Protein 3N72 (pdb70)

Sequence (295 aa):
SSGRENLYFQGERRNYNKWAESYIKYNLSSNLKIETIYFDNLQVSGNACCVSIRKGKQINSFEYIIKFEWLYSYFGGSVEIPDFSTFSLEENDYAINIEDESENLRFIYDSILKKEGKEKIKECCLKNFQEDLLKKHDKNESNKELKINLYFQGERNYNKWAESYIKYNLSSNLKIEKEDLTIYFDNLQVSGNACCVSIRKGKQINSFEEYIIIKFEWLYSSKKKEGKDYFGGSVEIPDFSTFSLEENDYAINIERRTDESENLRRFIYDSILKKEGKEKIKECCLKKNFQEDLLKHDKNNESNKELKIK

InterPro domains:
  IPR015310 Activator of Hsp90 ATPase AHSA1-like, N-terminal [PF09229] (15-148)
  IPR015310 Activator of Hsp90 ATPase AHSA1-like, N-terminal [PF09229] (211-348)
  IPR015310 Activator of Hsp90 ATPase AHSA1-like, N-terminal [PTHR13009] (5-149)
  IPR015310 Activator of Hsp90 ATPase AHSA1-like, N-terminal [SM01000] (15-153)
  IPR015310 Activator of Hsp90 ATPase AHSA1-like, N-terminal [SM01000] (211-349)
  IPR036338 Activator of Hsp90 ATPase, Aha1 [G3DSA:3.15.10.20] (3-160)
  IPR036338 Activator of Hsp90 ATPase, Aha1 [G3DSA:3.15.10.20] (197-349)
  IPR036338 Activator of Hsp90 ATPase, Aha1 [SSF103111] (6-150)
  IPR036338 Activator of Hsp90 ATPase, Aha1 [SSF103111] (202-348)

Foldseek 3Di:
DDPVCVVDWPDWAWDVVVLQCLLCVLQQPDQDVHKGKADKDKDWTKTWTQDPRDIDIKIWIKIKIFMADVHGQGIKIQGTDIDCCLVPVPGDMDDADPDPVSVVCCVVDCVPPVSVSSSVSCNCSVVVVRVVVVVVVVVPVPD/DVVVQFKDWCPVVLQVLLQVLQQPDWDDDDQKIKGWDDKDKDWTKMWGADPNDIDIWTWIKIKTFMKMDRRVPGDIGGFFMKIFGTDIPVCLVVLNTDIDTDGPDDDPVSVCCCVVDCVPPVSVSSSVSCNCSVVVSVVVSVVVVCVVPPDD

Radius of gyration: 23.64 Å; Cα contacts (8 Å, |Δi|>4): 523; chains: 2; bounding box: 63×66×40 Å

Solvent-accessible surface area: 17215 Å² total; per-residue (Å²): 113,53,57,191,44,35,108,148,33,111,9,49,26,12,21,16,172,54,0,58,58,34,0,86,142,41,0,52,94,28,139,9,128,84,5,39,7,99,48,25,104,17,72,21,44,1,13,1,15,82,85,168,79,113,61,79,24,48,0,96,6,78,0,98,4,88,5,29,74,112,76,101,4,27,53,4,55,0,47,80,0,22,12,156,12,17,114,141,44,107,16,61,7,83,23,67,88,180,59,124,56,25,145,135,32,64,75,56,48,5,67,86,64,0,58,112,78,5,43,102,32,0,83,54,0,23,92,44,0,44,110,46,1,106,79,46,57,60,108,89,139,104,127,88,101,136,176,121,31,47,43,121,12,39,172,56,0,44,63,30,0,80,144,37,0,57,67,27,116,3,106,81,100,93,22,17,0,51,5,46,48,24,111,13,66,38,60,1,26,0,20,86,146,197,68,137,50,70,26,57,4,94,4,86,0,79,2,54,0,4,2,20,51,69,86,81,56,46,56,6,35,0,2,29,0,56,0,52,76,0,3,30,173,11,17,94,65,62,98,9,53,6,66,14,114,84,62,47,130,5,97,52,5,98,130,5,36,47,61,10,0,104,143,44,0,58,82,68,0,43,94,25,0,115,79,0,50,100,36,0,28,142,56,6,117,97,42,43,64,147,78,158,76,136,147

Organism: Plasmodium falciparum (NCBI:txid5833)

B-factor: mean 21.76, std 8.96, range [8.45, 60.12]

Nearest PDB structures (foldseek):
  3n72-assembly2_A  TM=1.007E+00  e=6.918E-28  Plasmodium falciparum
  3n72-assembly3_B  TM=9.362E-01  e=4.981E-20  Plasmodium falciparum
  3n72-assembly3_B  TM=1.007E+00  e=1.605E-30  Plasmodium falciparum
  3n72-assembly2_A  TM=9.362E-01  e=1.825E-20  Plasmodium falciparum
  6xlb-assembly1_D1  TM=7.989E-01  e=3.639E-07  Saccharomyces cerevisiae S288C

Structure (mmCIF, N/CA/C/O backbone):
data_3N72
#
_entry.id   3N72
#
_cell.length_a   63.709
_cell.length_b   63.709
_cell.length_c   61.722
_cell.angle_alpha   90.000
_cell.angle_beta   90.000
_cell.angle_gamma   120.000
#
_symmetry.space_group_name_H-M   'P 31'
#
loop_
_entity.id
_entity.type
_entity.pdbx_description
1 polymer 'putative activator of HSP90'
2 non-polymer 'THIOCYANATE ION'
3 water water
#
loop_
_atom_site.group_PDB
_atom_site.id
_atom_site.type_symbol
_atom_site.label_atom_id
_atom_site.label_alt_id
_atom_site.label_comp_id
_atom_site.label_asym_id
_atom_site.label_entity_id
_atom_site.label_seq_id
_atom_site.pdbx_PDB_ins_code
_atom_site.Cartn_x
_atom_site.Cartn_y
_atom_site.Cartn_z
_atom_site.occupancy
_atom_site.B_iso_or_equiv
_atom_site.auth_seq_id
_atom_site.auth_comp_id
_atom_site.auth_asym_id
_atom_site.auth_atom_id
_atom_site.pdbx_PDB_model_num
ATOM 1 N N . SER A 1 8 ? 47.944 -19.987 6.047 1.00 33.05 8 SER A N 1
ATOM 2 C CA . SER A 1 8 ? 48.238 -20.126 7.504 1.00 31.89 8 SER A CA 1
ATOM 3 C C . SER A 1 8 ? 49.639 -20.729 7.721 1.00 30.01 8 SER A C 1
ATOM 4 O O . SER A 1 8 ? 50.341 -20.329 8.645 1.00 30.58 8 SER A O 1
ATOM 7 N N . SER A 1 9 ? 50.049 -21.668 6.863 1.00 26.97 9 SER A N 1
ATOM 8 C CA . SER A 1 9 ? 51.378 -22.289 6.967 1.00 23.29 9 SER A CA 1
ATOM 9 C C . SER A 1 9 ? 52.485 -21.588 6.164 1.00 20.95 9 SER A C 1
ATOM 10 O O . SER A 1 9 ? 52.217 -20.878 5.204 1.00 19.16 9 SER A O 1
ATOM 13 N N . GLY A 1 10 ? 53.742 -21.826 6.530 1.00 18.71 10 GLY A N 1
ATOM 14 C CA . GLY A 1 10 ? 54.870 -21.293 5.763 1.00 17.20 10 GLY A CA 1
ATOM 15 C C . GLY A 1 10 ? 54.831 -21.722 4.295 1.00 16.35 10 GLY A C 1
ATOM 16 O O . GLY A 1 10 ? 55.202 -20.966 3.396 1.00 16.07 10 GLY A O 1
ATOM 17 N N . ARG A 1 11 ? 54.375 -22.951 4.060 1.00 15.72 11 ARG A N 1
ATOM 18 C CA . ARG A 1 11 ? 54.261 -23.475 2.704 1.00 15.65 11 ARG A CA 1
ATOM 19 C C . ARG A 1 11 ? 53.268 -22.627 1.883 1.00 16.18 11 ARG A C 1
ATOM 20 O O . ARG A 1 11 ? 53.583 -22.186 0.786 1.00 15.73 11 ARG A O 1
ATOM 28 N N . GLU A 1 12 ? 52.082 -22.400 2.447 1.00 16.71 12 GLU A N 1
ATOM 29 C CA . GLU A 1 12 ? 51.073 -21.545 1.812 1.00 17.12 12 GLU A CA 1
ATOM 30 C C . GLU A 1 12 ? 51.593 -20.101 1.652 1.00 16.34 12 GLU A C 1
ATOM 31 O O . GLU A 1 12 ? 51.388 -19.479 0.634 1.00 16.83 12 GLU A O 1
ATOM 37 N N . ASN A 1 13 ? 52.293 -19.561 2.646 1.00 16.05 13 ASN A N 1
ATOM 38 C CA . ASN A 1 13 ? 52.815 -18.196 2.493 1.00 16.32 13 ASN A CA 1
ATOM 39 C C . ASN A 1 13 ? 53.777 -18.056 1.314 1.00 16.40 13 ASN A C 1
ATOM 40 O O . ASN A 1 13 ? 53.797 -17.018 0.649 1.00 17.27 13 ASN A O 1
ATOM 45 N N . LEU A 1 14 ? 54.581 -19.092 1.053 1.00 16.14 14 LEU A N 1
ATOM 46 C CA . LEU A 1 14 ? 55.533 -19.052 -0.054 1.00 15.60 14 LEU A CA 1
ATOM 47 C C . LEU A 1 14 ? 54.855 -19.286 -1.416 1.00 15.70 14 LEU A C 1
ATOM 48 O O . LEU A 1 14 ? 55.119 -18.567 -2.368 1.00 15.91 14 LEU A O 1
ATOM 53 N N . TYR A 1 15 ? 53.964 -20.274 -1.485 1.00 15.95 15 TYR A N 1
ATOM 54 C CA . TYR A 1 15 ? 53.437 -20.763 -2.771 1.00 16.08 15 TYR A CA 1
ATOM 55 C C . TYR A 1 15 ? 51.986 -20.390 -3.141 1.00 16.09 15 TYR A C 1
ATOM 56 O O . TYR A 1 15 ? 51.546 -20.651 -4.280 1.00 15.76 15 TYR A O 1
ATOM 65 N N . PHE A 1 16 ? 51.241 -19.816 -2.201 1.00 15.42 16 PHE A N 1
ATOM 66 C CA . PHE A 1 16 ? 49.855 -19.457 -2.481 1.00 15.91 16 PHE A CA 1
ATOM 67 C C . PHE A 1 16 ? 49.787 -18.463 -3.641 1.00 16.36 16 PHE A C 1
ATOM 68 O O . PHE A 1 16 ? 50.488 -17.450 -3.625 1.00 17.13 16 PHE A O 1
ATOM 76 N N . GLN A 1 17 ? 48.971 -18.781 -4.654 1.00 16.40 17 GLN A N 1
ATOM 77 C CA . GLN A 1 17 ? 48.935 -18.012 -5.916 1.00 17.06 17 GLN A CA 1
ATOM 78 C C . GLN A 1 17 ? 47.931 -16.862 -5.917 1.00 17.35 17 GLN A C 1
ATOM 79 O O . GLN A 1 17 ? 47.803 -16.159 -6.938 1.00 18.86 17 GLN A O 1
ATOM 85 N N . GLY A 1 18 ? 47.205 -16.712 -4.810 1.00 16.02 18 GLY A N 1
ATOM 86 C CA . GLY A 1 18 ? 46.330 -15.544 -4.579 1.00 15.48 18 GLY A CA 1
ATOM 87 C C . GLY A 1 18 ? 44.853 -15.868 -4.680 1.00 14.57 18 GLY A C 1
ATOM 88 O O . GLY A 1 18 ? 44.471 -16.928 -5.166 1.00 14.37 18 GLY A O 1
ATOM 89 N N . GLU A 1 19 ? 44.023 -14.954 -4.196 1.00 14.58 19 GLU A N 1
ATOM 90 C CA . GLU A 1 19 ? 42.585 -15.098 -4.263 1.00 14.68 19 GLU A CA 1
ATOM 91 C C . GLU A 1 19 ? 42.147 -14.379 -5.533 1.00 13.85 19 GLU A C 1
ATOM 92 O O . GLU A 1 19 ? 42.137 -13.153 -5.563 1.00 12.96 19 GLU A O 1
ATOM 98 N N A ARG A 1 20 ? 41.813 -15.135 -6.576 0.50 13.85 20 ARG A N 1
ATOM 99 N N B ARG A 1 20 ? 41.816 -15.121 -6.580 0.50 13.89 20 ARG A N 1
ATOM 100 C CA A ARG A 1 20 ? 41.380 -14.551 -7.854 0.50 13.78 20 ARG A CA 1
ATOM 101 C CA B ARG A 1 20 ? 41.467 -14.478 -7.844 0.50 13.77 20 ARG A CA 1
ATOM 102 C C A ARG A 1 20 ? 39.991 -13.959 -7.698 0.50 13.28 20 ARG A C 1
ATOM 103 C C B ARG A 1 20 ? 40.019 -13.989 -7.804 0.50 13.33 20 ARG A C 1
ATOM 104 O O A ARG A 1 20 ? 39.100 -14.603 -7.161 0.50 12.93 20 ARG A O 1
ATOM 105 O O B ARG A 1 20 ? 39.116 -14.736 -7.460 0.50 12.94 20 ARG A O 1
ATOM 120 N N . ASN A 1 21 ? 39.821 -12.723 -8.151 1.00 13.00 21 ASN A N 1
ATOM 121 C CA . ASN A 1 21 ? 38.526 -12.070 -8.085 1.00 12.29 21 ASN A CA 1
ATOM 122 C C . ASN A 1 21 ? 37.807 -12.102 -9.415 1.00 11.24 21 ASN A C 1
ATOM 123 O O . ASN A 1 21 ? 38.403 -11.799 -10.453 1.00 12.03 21 ASN A O 1
ATOM 128 N N . TYR A 1 22 ? 36.520 -12.416 -9.374 1.00 11.21 22 TYR A N 1
ATOM 129 C CA . TYR A 1 22 ? 35.736 -12.556 -10.605 1.00 11.61 22 TYR A CA 1
ATOM 130 C C . TYR A 1 22 ? 34.489 -11.668 -10.622 1.00 11.93 22 TYR A C 1
ATOM 131 O O . TYR A 1 22 ? 33.430 -12.017 -11.152 1.00 11.72 22 TYR A O 1
ATOM 140 N N . ASN A 1 23 ? 34.657 -10.469 -10.070 1.00 11.81 23 ASN A N 1
ATOM 141 C CA . ASN A 1 23 ? 33.553 -9.565 -9.918 1.00 12.12 23 ASN A CA 1
ATOM 142 C C . ASN A 1 23 ? 32.941 -9.238 -11.261 1.00 12.24 23 ASN A C 1
ATOM 143 O O . ASN A 1 23 ? 31.740 -9.352 -11.403 1.00 12.04 23 ASN A O 1
ATOM 148 N N . LYS A 1 24 ? 33.769 -8.876 -12.242 1.00 12.25 24 LYS A N 1
ATOM 149 C CA . LYS A 1 24 ? 33.246 -8.459 -13.549 1.00 13.01 24 LYS A CA 1
ATOM 150 C C . LYS A 1 24 ? 32.499 -9.617 -14.199 1.00 12.80 24 LYS A C 1
ATOM 151 O O . LYS A 1 24 ? 31.375 -9.454 -14.648 1.00 13.26 24 LYS A O 1
ATOM 157 N N . TRP A 1 25 ? 33.113 -10.796 -14.187 1.00 12.22 25 TRP A N 1
ATOM 158 C CA . TRP A 1 25 ? 32.519 -11.975 -14.821 1.00 13.07 25 TRP A CA 1
ATOM 159 C C . TRP A 1 25 ? 31.178 -12.291 -14.164 1.00 12.91 25 TRP A C 1
ATOM 160 O O . TRP A 1 25 ? 30.192 -12.533 -14.854 1.00 12.47 25 TRP A O 1
ATOM 171 N N . ALA A 1 26 ? 31.133 -12.273 -12.831 1.00 11.81 26 ALA A N 1
ATOM 172 C CA . ALA A 1 26 ? 29.913 -12.679 -12.127 1.00 12.35 26 ALA A CA 1
ATOM 173 C C . ALA A 1 26 ? 28.743 -11.730 -12.352 1.00 13.11 26 ALA A C 1
ATOM 174 O O . ALA A 1 26 ? 27.596 -12.182 -12.579 1.00 13.16 26 ALA A O 1
ATOM 176 N N . GLU A 1 27 ? 29.038 -10.425 -12.275 1.00 12.71 27 GLU A N 1
ATOM 177 C CA . GLU A 1 27 ? 28.030 -9.399 -12.556 1.00 13.86 27 GLU A CA 1
ATOM 178 C C . GLU A 1 27 ? 27.491 -9.529 -13.968 1.00 14.29 27 GLU A C 1
ATOM 179 O O . GLU A 1 27 ? 26.275 -9.521 -14.153 1.00 15.19 27 GLU A O 1
ATOM 185 N N . SER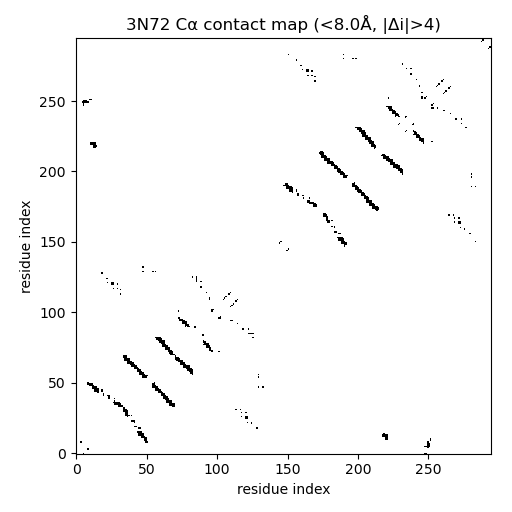 A 1 28 ? 28.388 -9.664 -14.945 1.00 15.38 28 S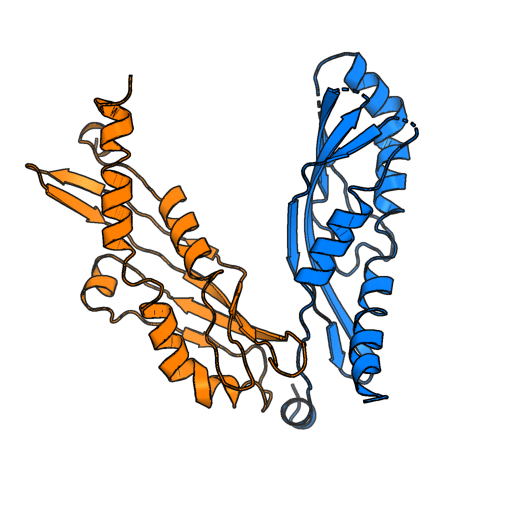ER A N 1
ATOM 186 C CA . SER A 1 28 ? 28.004 -9.838 -16.354 1.00 15.70 28 SER A CA 1
ATOM 187 C C . SER A 1 28 ? 27.156 -11.100 -16.604 1.00 15.78 28 SER A C 1
ATOM 188 O O . SER A 1 28 ? 26.178 -11.024 -17.303 1.00 16.15 28 SER A O 1
ATOM 191 N N . TYR A 1 29 ? 27.543 -12.236 -16.017 1.00 14.86 29 TYR A N 1
ATOM 192 C CA . TYR A 1 29 ? 26.774 -13.510 -16.106 1.00 14.18 29 TYR A CA 1
ATOM 193 C C . TYR A 1 29 ? 25.341 -13.443 -15.581 1.00 14.54 29 TYR A C 1
ATOM 194 O O . TYR A 1 29 ? 24.394 -13.887 -16.254 1.00 14.88 29 TYR A O 1
ATOM 203 N N . ILE A 1 30 ? 25.180 -12.900 -14.373 1.00 13.42 30 ILE A N 1
ATOM 204 C CA . ILE A 1 30 ? 23.869 -12.721 -13.763 1.00 15.18 30 ILE A CA 1
ATOM 205 C C . ILE A 1 30 ? 23.027 -11.780 -14.629 1.00 16.53 30 ILE A C 1
ATOM 206 O O . ILE A 1 30 ? 21.867 -12.091 -14.965 1.00 17.19 30 ILE A O 1
ATOM 211 N N . LYS A 1 31 ? 23.621 -10.652 -15.000 1.00 18.27 31 LYS A N 1
ATOM 212 C CA . LYS A 1 31 ? 22.925 -9.663 -15.834 1.00 20.80 31 LYS A CA 1
ATOM 213 C C . LYS A 1 31 ? 22.523 -10.216 -17.196 1.00 21.45 31 LYS A C 1
ATOM 214 O O . LYS A 1 31 ? 21.377 -10.025 -17.623 1.00 21.90 31 LYS A O 1
ATOM 220 N N . TYR A 1 32 ? 23.442 -10.894 -17.865 1.00 22.64 32 TYR A N 1
ATOM 221 C CA . TYR A 1 32 ? 23.174 -11.379 -19.227 1.00 23.74 32 TYR A CA 1
ATOM 222 C C . TYR A 1 32 ? 22.092 -12.444 -19.194 1.00 23.92 32 TYR A C 1
ATOM 223 O O . TYR A 1 32 ? 21.153 -12.431 -20.015 1.00 24.39 32 TYR A O 1
ATOM 232 N N . ASN A 1 33 ? 22.213 -13.380 -18.258 1.00 23.29 33 ASN A N 1
ATOM 233 C CA . ASN A 1 33 ? 21.270 -14.482 -18.216 1.00 23.39 33 ASN A CA 1
ATOM 234 C C . ASN A 1 33 ? 19.848 -14.051 -17.812 1.00 23.60 33 ASN A C 1
ATOM 235 O O . ASN A 1 33 ? 18.873 -14.418 -18.484 1.00 23.17 33 ASN A O 1
ATOM 240 N N . LEU A 1 34 ? 19.734 -13.207 -16.785 1.00 23.00 34 LEU A N 1
ATOM 241 C CA . LEU A 1 34 ? 18.420 -12.717 -16.359 1.00 23.91 34 LEU A CA 1
ATOM 242 C C . LEU A 1 34 ? 17.780 -11.758 -17.365 1.00 24.81 34 LEU A C 1
ATOM 243 O O . LEU A 1 34 ? 16.562 -11.778 -17.540 1.00 25.03 34 LEU A O 1
ATOM 248 N N A SER A 1 35 ? 18.586 -10.919 -18.001 0.50 25.41 35 SER A N 1
ATOM 249 N N B SER A 1 35 ? 18.605 -10.943 -18.025 0.50 25.51 35 SER A N 1
ATOM 250 C CA A SER A 1 35 ? 18.054 -9.984 -19.000 0.50 26.39 35 SER A CA 1
ATOM 251 C CA B SER A 1 35 ? 18.135 -9.974 -19.046 0.50 26.58 35 SER A CA 1
ATOM 252 C C A SER A 1 35 ? 17.500 -10.701 -20.234 0.50 26.67 35 SER A C 1
ATOM 253 C C B SER A 1 35 ? 17.676 -10.630 -20.346 0.50 26.79 35 SER A C 1
ATOM 254 O O A SER A 1 35 ? 16.632 -10.160 -20.927 0.50 27.25 35 SER A O 1
ATOM 255 O O B SER A 1 35 ? 17.069 -9.975 -21.209 0.50 27.06 35 SER A O 1
ATOM 260 N N . ASN A 1 36 ? 18.003 -11.908 -20.498 1.00 26.97 36 ASN A N 1
ATOM 261 C CA . ASN A 1 36 ? 17.621 -12.683 -21.672 1.00 27.68 36 ASN A CA 1
ATOM 262 C C . ASN A 1 36 ? 16.590 -13.740 -21.333 1.00 27.42 36 ASN A C 1
ATOM 263 O O . ASN A 1 36 ? 16.234 -14.563 -22.179 1.00 27.57 36 ASN A O 1
ATOM 268 N N . LEU A 1 37 ? 16.138 -13.743 -20.083 1.00 27.26 37 LEU A N 1
ATOM 269 C CA . LEU A 1 37 ? 15.096 -14.663 -19.642 1.00 27.06 37 LEU A CA 1
ATOM 270 C C . LEU A 1 37 ? 13.712 -14.064 -19.908 1.00 27.70 37 LEU A C 1
ATOM 271 O O . LEU A 1 37 ? 13.438 -12.940 -19.508 1.00 26.06 37 LEU A O 1
ATOM 276 N N . LYS A 1 38 ? 12.867 -14.839 -20.588 1.00 28.79 38 LYS A N 1
ATOM 277 C CA . LYS A 1 38 ? 11.478 -14.471 -20.867 1.00 30.85 38 LYS A CA 1
ATOM 278 C C . LYS A 1 38 ? 10.595 -15.628 -20.435 1.00 31.75 38 LYS A C 1
ATOM 279 O O . LYS A 1 38 ? 11.019 -16.788 -20.450 1.00 31.48 38 LYS A O 1
ATOM 285 N N . ILE A 1 39 ? 9.363 -15.324 -20.048 1.00 32.89 39 ILE A N 1
ATOM 286 C CA . ILE A 1 39 ? 8.383 -16.365 -19.778 1.00 34.23 39 ILE A CA 1
ATOM 287 C C . ILE A 1 39 ? 7.232 -16.119 -20.748 1.00 35.29 39 ILE A C 1
ATOM 288 O O . ILE A 1 39 ? 6.516 -15.118 -20.614 1.00 34.91 39 ILE A O 1
ATOM 293 N N . GLU A 1 40 ? 7.114 -17.009 -21.742 1.00 36.28 40 GLU A N 1
ATOM 294 C CA . GLU A 1 40 ? 6.175 -16.868 -22.861 1.00 36.93 40 GLU A CA 1
ATOM 295 C C . GLU A 1 40 ? 5.344 -18.133 -23.023 1.00 37.05 40 GLU A C 1
ATOM 296 O O . GLU A 1 40 ? 4.373 -18.336 -22.298 1.00 37.24 40 GLU A O 1
ATOM 298 N N . THR A 1 45 ? 3.820 -12.828 -22.379 1.00 38.19 45 THR A N 1
ATOM 299 C CA . THR A 1 45 ? 5.269 -12.581 -22.300 1.00 38.03 45 THR A CA 1
ATOM 300 C C . THR A 1 45 ? 5.690 -11.762 -21.066 1.00 37.73 45 THR A C 1
ATOM 301 O O . THR A 1 45 ? 5.321 -10.595 -20.926 1.00 37.65 45 THR A O 1
ATOM 303 N N . ILE A 1 46 ? 6.458 -12.385 -20.175 1.00 37.09 46 ILE A N 1
ATOM 304 C CA . ILE A 1 46 ? 7.065 -11.681 -19.035 1.00 36.56 46 ILE A CA 1
ATOM 305 C C . ILE A 1 46 ? 8.572 -11.493 -19.297 1.00 36.20 46 ILE A C 1
ATOM 306 O O . ILE A 1 46 ? 9.266 -12.451 -19.667 1.00 36.06 46 ILE A O 1
ATOM 311 N N . TYR A 1 47 ? 9.059 -10.257 -19.157 1.00 35.35 47 TYR A N 1
ATOM 312 C CA . TYR A 1 47 ? 10.482 -9.953 -19.331 1.00 34.42 47 TYR A CA 1
ATOM 313 C C . TYR A 1 47 ? 11.084 -9.297 -18.094 1.00 34.03 47 TYR A C 1
ATOM 314 O O . TYR A 1 47 ? 10.361 -8.847 -17.192 1.00 33.74 47 TYR A O 1
ATOM 316 N N . PHE A 1 48 ? 12.417 -9.255 -18.068 1.00 33.47 48 PHE A N 1
ATOM 317 C CA . PHE A 1 48 ? 13.156 -8.679 -16.960 1.00 33.01 48 PHE A CA 1
ATOM 318 C C . PHE A 1 48 ? 14.154 -7.663 -17.482 1.00 33.29 48 PHE A C 1
ATOM 319 O O . PHE A 1 48 ? 14.833 -7.880 -18.498 1.00 33.12 48 PHE A O 1
ATOM 327 N N . ASP A 1 49 ? 14.219 -6.548 -16.761 1.00 33.51 49 ASP A N 1
ATOM 328 C CA . ASP A 1 49 ? 14.973 -5.378 -17.150 1.00 33.88 49 ASP A CA 1
ATOM 329 C C . ASP A 1 49 ? 15.445 -4.680 -15.861 1.00 33.15 49 ASP A C 1
ATOM 330 O O . ASP A 1 49 ? 15.038 -5.067 -14.758 1.00 33.09 49 ASP A O 1
ATOM 335 N N . ASN A 1 50 ? 16.293 -3.667 -16.023 1.00 32.76 50 ASN A N 1
ATOM 336 C CA . ASN A 1 50 ? 16.781 -2.793 -14.944 1.00 32.82 50 ASN A CA 1
ATOM 337 C C . ASN A 1 50 ? 17.615 -3.561 -13.916 1.00 32.29 50 ASN A C 1
ATOM 338 O O . ASN A 1 50 ? 17.366 -3.484 -12.714 1.00 33.22 50 ASN A O 1
ATOM 340 N N . LEU A 1 51 ? 18.599 -4.303 -14.406 1.00 32.12 51 LEU A N 1
ATOM 341 C CA . LEU A 1 51 ? 19.383 -5.176 -13.531 1.00 31.34 51 LEU A CA 1
ATOM 342 C C . LEU A 1 51 ? 20.507 -4.470 -12.776 1.00 30.40 51 LEU A C 1
ATOM 343 O O . LEU A 1 51 ? 21.334 -3.745 -13.366 1.00 30.61 51 LEU A O 1
ATOM 348 N N . GLN A 1 52 ? 20.512 -4.701 -11.467 1.00 29.08 52 GLN A N 1
ATOM 349 C CA . GLN A 1 52 ? 21.558 -4.215 -10.565 1.00 27.70 52 GLN A CA 1
ATOM 350 C C . GLN A 1 52 ? 22.094 -5.428 -9.817 1.00 25.28 52 GLN A C 1
ATOM 351 O O . GLN A 1 52 ? 21.324 -6.177 -9.182 1.00 25.46 52 GLN A O 1
ATOM 357 N N . VAL A 1 53 ? 23.406 -5.638 -9.914 1.00 22.39 53 VAL A N 1
ATOM 358 C CA . VAL A 1 53 ? 24.038 -6.816 -9.310 1.00 20.26 53 VAL A CA 1
ATOM 359 C C . VAL A 1 53 ? 25.193 -6.320 -8.455 1.00 19.62 53 VAL A C 1
ATOM 360 O O . VAL A 1 53 ? 26.142 -5.734 -8.988 1.00 20.14 53 VAL A O 1
ATOM 364 N N . SER A 1 54 ? 25.101 -6.576 -7.149 1.00 18.00 54 SER A N 1
ATOM 365 C CA . SER A 1 54 ? 25.965 -5.947 -6.147 1.00 17.00 54 SER A CA 1
ATOM 366 C C . SER A 1 54 ? 26.601 -7.033 -5.304 1.00 15.17 54 SER A C 1
ATOM 367 O O . SER A 1 54 ? 25.896 -7.796 -4.606 1.00 15.05 54 SER A O 1
ATOM 370 N N . GLY A 1 55 ? 27.920 -7.148 -5.382 1.00 13.62 55 GLY A N 1
ATOM 371 C CA . GLY A 1 55 ? 28.590 -8.146 -4.539 1.00 12.22 55 GLY A CA 1
ATOM 372 C C . GLY A 1 55 ? 29.997 -8.481 -4.990 1.00 11.78 55 GLY A C 1
ATOM 373 O O . GLY A 1 55 ? 30.685 -7.668 -5.639 1.00 12.74 55 GLY A O 1
ATOM 374 N N . ASN A 1 56 ? 30.425 -9.692 -4.645 1.00 11.82 56 ASN A N 1
ATOM 375 C CA . ASN A 1 56 ? 31.799 -10.126 -4.868 1.00 10.91 56 ASN A CA 1
ATOM 376 C C . ASN A 1 56 ? 31.842 -11.611 -5.128 1.00 10.73 56 ASN A C 1
ATOM 377 O O . ASN A 1 56 ? 31.007 -12.344 -4.626 1.00 10.12 56 ASN A O 1
ATOM 382 N N . ALA A 1 57 ? 32.818 -12.036 -5.936 1.00 10.56 57 ALA A N 1
ATOM 383 C CA . ALA A 1 57 ? 33.042 -13.449 -6.228 1.00 11.51 57 ALA A CA 1
ATOM 384 C C . ALA A 1 57 ? 34.546 -13.702 -6.322 1.00 12.30 57 ALA A C 1
ATOM 385 O O . ALA A 1 57 ? 35.274 -12.901 -6.898 1.00 12.29 57 ALA A O 1
ATOM 387 N N A CYS A 1 58 ? 35.005 -14.812 -5.736 0.50 12.88 58 CYS A N 1
ATOM 388 N N B CYS A 1 58 ? 35.014 -14.816 -5.775 0.50 13.02 58 CYS A N 1
ATOM 389 C CA A CYS A 1 58 ? 36.430 -15.171 -5.704 0.50 12.95 58 CYS A CA 1
ATOM 390 C CA B CYS A 1 58 ? 36.415 -15.166 -5.936 0.50 13.19 58 CYS A CA 1
ATOM 391 C C A CYS A 1 58 ? 36.656 -16.679 -5.859 0.50 12.61 58 CYS A C 1
ATOM 392 C C B CYS A 1 58 ? 36.608 -16.667 -5.991 0.50 12.76 58 CYS A C 1
ATOM 393 O O A CYS A 1 58 ? 35.815 -17.470 -5.426 0.50 12.08 58 CYS A O 1
ATOM 394 O O B CYS A 1 58 ? 35.711 -17.433 -5.624 0.50 12.30 58 CYS A O 1
ATOM 399 N N . VAL A 1 59 ? 37.786 -17.068 -6.467 1.00 12.53 59 VAL A N 1
ATOM 400 C CA . VAL A 1 59 ? 38.205 -18.485 -6.553 1.00 12.34 59 VAL A CA 1
ATOM 401 C C . VAL A 1 59 ? 39.681 -18.565 -6.162 1.00 12.82 59 VAL A C 1
ATOM 402 O O . VAL A 1 59 ? 40.480 -17.759 -6.613 1.00 12.78 59 VAL A O 1
ATOM 406 N N . SER A 1 60 ? 40.040 -19.537 -5.320 1.00 14.13 60 SER A N 1
ATOM 407 C CA . SER A 1 60 ? 41.458 -19.750 -4.905 1.00 14.72 60 SER A CA 1
ATOM 408 C C . SER A 1 60 ? 41.798 -21.192 -5.149 1.00 14.61 60 SER A C 1
ATOM 409 O O . SER A 1 60 ? 40.905 -22.017 -5.217 1.00 15.56 60 SER A O 1
ATOM 412 N N . ILE A 1 61 ? 43.088 -21.496 -5.261 1.00 15.04 61 ILE A N 1
ATOM 413 C CA . ILE A 1 61 ? 43.530 -22.884 -5.171 1.00 16.02 61 ILE A CA 1
ATOM 414 C C . ILE A 1 61 ? 44.178 -23.095 -3.806 1.00 16.73 61 ILE A C 1
ATOM 415 O O . ILE A 1 61 ? 45.170 -22.437 -3.460 1.00 16.77 61 ILE A O 1
ATOM 420 N N . ARG A 1 62 ? 43.608 -24.009 -3.035 1.00 17.99 62 ARG A N 1
ATOM 421 C CA . ARG A 1 62 ? 44.122 -24.312 -1.698 1.00 19.55 62 ARG A CA 1
ATOM 422 C C . ARG A 1 62 ? 43.852 -25.787 -1.462 1.00 19.75 62 ARG A C 1
ATOM 423 O O . ARG A 1 62 ? 42.850 -26.314 -1.945 1.00 19.16 62 ARG A O 1
ATOM 431 N N . LYS A 1 63 ? 44.776 -26.464 -0.760 1.00 20.01 63 LYS A N 1
ATOM 432 C CA . LYS A 1 63 ? 44.526 -27.836 -0.279 1.00 20.97 63 LYS A CA 1
ATOM 433 C C . LYS A 1 63 ? 44.300 -28.742 -1.480 1.00 20.49 63 LYS A C 1
ATOM 434 O O . LYS A 1 63 ? 43.604 -29.748 -1.387 1.00 20.91 63 LYS A O 1
ATOM 440 N N . GLY A 1 64 ? 44.851 -28.351 -2.619 1.00 19.84 64 GLY A N 1
ATOM 441 C CA . GLY A 1 64 ? 44.720 -29.125 -3.839 1.00 20.01 64 GLY A CA 1
ATOM 442 C C . GLY A 1 64 ? 43.408 -29.047 -4.615 1.00 20.36 64 GLY A C 1
ATOM 443 O O . GLY A 1 64 ? 43.116 -29.937 -5.420 1.00 21.06 64 GLY A O 1
ATOM 444 N N . LYS A 1 65 ? 42.615 -27.999 -4.402 1.00 19.59 65 LYS A N 1
ATOM 445 C CA . LYS A 1 65 ? 41.287 -27.908 -5.037 1.00 19.13 65 LYS A CA 1
ATOM 446 C C . LYS A 1 65 ? 40.910 -26.460 -5.326 1.00 18.15 65 LYS A C 1
ATOM 447 O O . LYS A 1 65 ? 41.499 -25.564 -4.734 1.00 17.50 65 LYS A O 1
ATOM 453 N N . GLN A 1 66 ? 39.948 -26.242 -6.231 1.00 17.02 66 GLN A N 1
ATOM 454 C CA . GLN A 1 66 ? 39.346 -24.912 -6.403 1.00 16.39 66 GLN A CA 1
ATOM 455 C C . GLN A 1 66 ? 38.394 -24.673 -5.252 1.00 16.37 66 GLN A C 1
ATOM 456 O O . GLN A 1 66 ? 37.525 -25.521 -4.977 1.00 18.26 66 GLN A O 1
ATOM 462 N N . ILE A 1 67 ? 38.549 -23.525 -4.597 1.00 16.08 67 ILE A N 1
ATOM 463 C CA . ILE A 1 67 ? 37.679 -23.079 -3.514 1.00 16.11 67 ILE A CA 1
ATOM 464 C C . ILE A 1 67 ? 37.054 -21.781 -3.973 1.00 15.97 67 ILE A C 1
ATOM 465 O O . ILE A 1 67 ? 37.776 -20.893 -4.436 1.00 15.69 67 ILE A O 1
ATOM 470 N N . ASN A 1 68 ? 35.730 -21.662 -3.833 1.00 15.60 68 ASN A N 1
ATOM 471 C CA . ASN A 1 68 ? 35.049 -20.436 -4.264 1.00 14.63 68 ASN A CA 1
ATOM 472 C C . ASN A 1 68 ? 34.198 -19.836 -3.178 1.00 14.40 68 ASN A C 1
ATOM 473 O O . ASN A 1 68 ? 33.782 -20.529 -2.247 1.00 13.82 68 ASN A O 1
ATOM 478 N N . SER A 1 69 ? 33.973 -18.534 -3.301 1.00 13.19 69 SER A N 1
ATOM 479 C CA . SER A 1 69 ? 32.953 -17.875 -2.506 1.00 13.89 69 SER A CA 1
ATOM 480 C C . SER A 1 69 ? 32.356 -16.738 -3.314 1.00 13.17 69 SER A C 1
ATOM 481 O O . SER A 1 69 ? 33.020 -16.152 -4.201 1.00 13.02 69 SER A O 1
ATOM 484 N N . PHE A 1 70 ? 31.092 -16.452 -3.021 1.00 12.33 70 PHE A N 1
ATOM 485 C CA . PHE A 1 70 ? 30.416 -15.299 -3.598 1.00 12.09 70 PHE A CA 1
ATOM 486 C C . PHE A 1 70 ? 29.247 -14.842 -2.742 1.00 11.67 70 PHE A C 1
ATOM 487 O O . PHE A 1 70 ? 28.661 -15.626 -2.004 1.00 10.80 70 PHE A O 1
ATOM 495 N N . GLU A 1 71 ? 28.938 -13.544 -2.835 1.00 11.29 71 GLU A N 1
ATOM 496 C CA . GLU A 1 71 ? 27.864 -12.926 -2.038 1.00 11.94 71 GLU A CA 1
ATOM 497 C C . GLU A 1 71 ? 27.336 -11.746 -2.838 1.00 12.11 71 GLU A C 1
ATOM 498 O O . GLU A 1 71 ? 28.094 -10.827 -3.145 1.00 11.43 71 GLU A O 1
ATOM 504 N N . TYR A 1 72 ? 26.045 -11.831 -3.189 1.00 12.35 72 TYR A N 1
ATOM 505 C CA . TYR A 1 72 ? 25.369 -10.914 -4.107 1.00 12.90 72 TYR A CA 1
ATOM 506 C C . TYR A 1 72 ? 23.984 -10.531 -3.606 1.00 13.83 72 TYR A C 1
ATOM 507 O O . TYR A 1 72 ? 23.271 -11.342 -2.997 1.00 13.31 72 TYR A O 1
ATOM 516 N N . ILE A 1 73 ? 23.657 -9.260 -3.807 1.00 15.15 73 ILE A N 1
ATOM 517 C CA . ILE A 1 73 ? 22.261 -8.830 -3.900 1.00 16.58 73 ILE A CA 1
ATOM 518 C C . ILE A 1 73 ? 21.963 -8.624 -5.387 1.00 15.98 73 ILE A C 1
ATOM 519 O O . ILE A 1 73 ? 22.772 -8.059 -6.134 1.00 15.79 73 ILE A O 1
ATOM 524 N N . ILE A 1 74 ? 20.814 -9.118 -5.840 1.00 16.81 74 ILE A N 1
ATOM 525 C CA . ILE A 1 74 ? 20.417 -8.931 -7.240 1.00 17.82 74 ILE A CA 1
ATOM 526 C C . ILE A 1 74 ? 19.047 -8.241 -7.256 1.00 19.25 74 ILE A C 1
ATOM 527 O O . ILE A 1 74 ? 18.102 -8.723 -6.637 1.00 19.77 74 ILE A O 1
ATOM 532 N N . LYS A 1 75 ? 18.981 -7.100 -7.928 1.00 22.04 75 LYS A N 1
ATOM 533 C CA . LYS A 1 75 ? 17.732 -6.355 -8.086 1.00 24.60 75 LYS A CA 1
ATOM 534 C C . LYS A 1 75 ? 17.419 -6.101 -9.533 1.00 26.08 75 LYS A C 1
ATOM 535 O O . LYS A 1 75 ? 18.294 -5.766 -10.342 1.00 26.90 75 LYS A O 1
ATOM 541 N N . PHE A 1 76 ? 16.145 -6.264 -9.858 1.00 28.01 76 PHE A N 1
ATOM 542 C CA . PHE A 1 76 ? 15.665 -5.987 -11.194 1.00 28.94 76 PHE A CA 1
ATOM 543 C C . PHE A 1 76 ? 14.182 -5.670 -11.199 1.00 30.25 76 PHE A C 1
ATOM 544 O O . PHE A 1 76 ? 13.494 -5.747 -10.172 1.00 29.14 76 PHE A O 1
ATOM 552 N N . GLU A 1 77 ? 13.705 -5.318 -12.384 1.00 31.97 77 GLU A N 1
ATOM 553 C CA . GLU A 1 77 ? 12.284 -5.155 -12.582 1.00 34.01 77 GLU A CA 1
ATOM 554 C C . GLU A 1 77 ? 11.745 -6.174 -13.591 1.00 34.96 77 GLU A C 1
ATOM 555 O O . GLU A 1 77 ? 12.488 -6.697 -14.449 1.00 34.16 77 GLU A O 1
ATOM 561 N N . TRP A 1 78 ? 10.456 -6.477 -13.450 1.00 36.26 78 TRP A N 1
ATOM 562 C CA . TRP A 1 78 ? 9.754 -7.324 -14.405 1.00 37.92 78 TRP A CA 1
ATOM 563 C C . TRP A 1 78 ? 8.741 -6.494 -15.202 1.00 39.19 78 TRP A C 1
ATOM 564 O O . TRP A 1 78 ? 8.125 -5.573 -14.671 1.00 38.96 78 TRP A O 1
ATOM 575 N N . LEU A 1 79 ? 8.609 -6.814 -16.485 1.00 40.98 79 LEU A N 1
ATOM 576 C CA . LEU A 1 79 ? 7.622 -6.174 -17.355 1.00 42.54 79 LEU A CA 1
ATOM 577 C C . LEU A 1 79 ? 6.828 -7.241 -18.113 1.00 44.02 79 LEU A C 1
ATOM 578 O O . LEU A 1 79 ? 7.370 -8.278 -18.494 1.00 43.68 79 LEU A O 1
ATOM 580 N N . TYR A 1 80 ? 5.536 -6.979 -18.311 1.00 45.74 80 TYR A N 1
ATOM 581 C CA . TYR A 1 80 ? 4.684 -7.820 -19.145 1.00 47.25 80 TYR A CA 1
ATOM 582 C C . TYR A 1 80 ? 4.362 -7.017 -20.402 1.00 47.68 80 TYR A C 1
ATOM 583 O O . TYR A 1 80 ? 4.029 -5.834 -20.316 1.00 48.14 80 TYR A O 1
ATOM 592 N N . SER A 1 81 ? 4.485 -7.645 -21.568 1.00 48.03 81 SER A N 1
ATOM 593 C CA . SER A 1 81 ? 4.195 -6.966 -22.834 1.00 48.09 81 SER A CA 1
ATOM 594 C C . SER A 1 81 ? 3.623 -7.926 -23.865 1.00 47.91 81 SER A C 1
ATOM 595 O O . SER A 1 81 ? 4.365 -8.515 -24.647 1.00 47.66 81 SER A O 1
ATOM 597 N N . TYR A 1 89 ? 4.864 -2.696 -20.978 1.00 35.93 89 TYR A N 1
ATOM 598 C CA . TYR A 1 89 ? 4.253 -2.209 -19.738 1.00 35.69 89 TYR A CA 1
ATOM 599 C C . TYR A 1 89 ? 5.098 -2.544 -18.500 1.00 36.32 89 TYR A C 1
ATOM 600 O O . TYR A 1 89 ? 5.538 -3.692 -18.330 1.00 36.73 89 TYR A O 1
ATOM 602 N N . PHE A 1 90 ? 5.327 -1.546 -17.646 1.00 36.54 90 PHE A N 1
ATOM 603 C CA . PHE A 1 90 ? 6.031 -1.763 -16.380 1.00 36.89 90 PHE A CA 1
ATOM 604 C C . PHE A 1 90 ? 5.173 -2.570 -15.390 1.00 37.09 90 PHE A C 1
ATOM 605 O O . PHE A 1 90 ? 4.028 -2.222 -15.117 1.00 37.50 90 PHE A O 1
ATOM 607 N N . GLY A 1 91 ? 5.733 -3.672 -14.884 1.00 37.05 91 GLY A N 1
ATOM 608 C CA . GLY A 1 91 ? 5.026 -4.549 -13.960 1.00 36.73 91 GLY A CA 1
ATOM 609 C C . GLY A 1 91 ? 5.454 -4.402 -12.514 1.00 36.53 91 GLY A C 1
ATOM 610 O O . GLY A 1 91 ? 4.639 -4.551 -11.610 1.00 37.08 91 GLY A O 1
ATOM 611 N N . GLY A 1 92 ? 6.738 -4.136 -12.287 1.00 36.17 92 GLY A N 1
ATOM 612 C CA . GLY A 1 92 ? 7.241 -3.950 -10.925 1.00 35.23 92 GLY A CA 1
ATOM 613 C C . GLY A 1 92 ? 8.670 -4.417 -10.735 1.00 34.67 92 GLY A C 1
ATOM 614 O O . GLY A 1 92 ? 9.441 -4.459 -11.693 1.00 34.64 92 GLY A O 1
ATOM 615 N N . SER A 1 93 ? 9.009 -4.776 -9.498 1.00 34.16 93 SER A N 1
ATOM 616 C CA . SER A 1 93 ? 10.401 -5.047 -9.086 1.00 33.44 93 SER A CA 1
ATOM 617 C C . SER A 1 93 ? 10.599 -6.414 -8.414 1.00 32.59 93 SER A C 1
ATOM 618 O O . SER A 1 93 ? 9.687 -6.967 -7.786 1.00 32.29 93 SER A O 1
ATOM 621 N N . VAL A 1 94 ? 11.831 -6.923 -8.528 1.00 31.45 94 VAL A N 1
ATOM 622 C CA . VAL A 1 94 ? 12.221 -8.224 -7.975 1.00 29.23 94 VAL A CA 1
ATOM 623 C C . VAL A 1 94 ? 13.569 -8.018 -7.257 1.00 27.78 94 VAL A C 1
ATOM 624 O O . VAL A 1 94 ? 14.428 -7.288 -7.760 1.00 27.50 94 VAL A O 1
ATOM 628 N N . GLU A 1 95 ? 13.719 -8.642 -6.091 1.00 26.04 95 GLU A N 1
ATOM 629 C CA . GLU A 1 95 ? 15.022 -8.720 -5.392 1.00 24.87 95 GLU A CA 1
ATOM 630 C C . GLU A 1 95 ? 15.398 -10.152 -4.981 1.00 22.76 95 GLU A C 1
ATOM 631 O O . GLU A 1 95 ? 14.584 -10.905 -4.429 1.00 22.71 95 GLU A O 1
ATOM 637 N N . ILE A 1 96 ? 16.657 -10.516 -5.222 1.00 20.20 96 ILE A N 1
ATOM 638 C CA . ILE A 1 96 ? 17.219 -11.719 -4.650 1.00 18.59 96 ILE A CA 1
ATOM 639 C C . ILE A 1 96 ? 18.236 -11.231 -3.608 1.00 18.63 96 ILE A C 1
ATOM 640 O O . ILE A 1 96 ? 19.314 -10.787 -3.980 1.00 17.96 96 ILE A O 1
ATOM 645 N N . PRO A 1 97 ? 17.856 -11.271 -2.318 1.00 19.39 97 PRO A N 1
ATOM 646 C CA . PRO A 1 97 ? 18.573 -10.569 -1.262 1.00 20.25 97 PRO A CA 1
ATOM 647 C C . PRO A 1 97 ? 19.910 -11.204 -0.895 1.00 20.18 97 PRO A C 1
ATOM 648 O O . PRO A 1 97 ? 20.833 -10.477 -0.481 1.00 20.51 97 PRO A O 1
ATOM 652 N N . ASP A 1 98 ? 20.017 -12.517 -1.084 1.00 19.50 98 ASP A N 1
ATOM 653 C CA . ASP A 1 98 ? 21.208 -13.275 -0.681 1.00 19.21 98 ASP A CA 1
ATOM 654 C C . ASP A 1 98 ? 21.520 -14.433 -1.632 1.00 18.04 98 ASP A C 1
ATOM 655 O O . ASP A 1 98 ? 21.261 -15.610 -1.341 1.00 19.33 98 ASP A O 1
ATOM 660 N N . PHE A 1 99 ? 22.137 -14.097 -2.748 1.00 16.09 99 PHE A N 1
ATOM 661 C CA . PHE A 1 99 ? 22.620 -15.107 -3.686 1.00 15.26 99 PHE A CA 1
ATOM 662 C C . PHE A 1 99 ? 24.075 -15.373 -3.296 1.00 14.70 99 PHE A C 1
ATOM 663 O O . PHE A 1 99 ? 24.951 -14.580 -3.608 1.00 13.86 99 PHE A O 1
ATOM 671 N N . SER A 1 100 ? 24.323 -16.458 -2.565 1.00 15.07 100 SER A N 1
ATOM 672 C CA . SER A 1 100 ? 25.668 -16.676 -2.017 1.00 15.87 100 SER A CA 1
ATOM 673 C C . SER A 1 100 ? 26.176 -18.088 -2.194 1.00 15.25 100 SER A C 1
ATOM 674 O O . SER A 1 100 ? 25.462 -18.962 -2.691 1.00 15.61 100 SER A O 1
ATOM 677 N N . THR A 1 101 ? 27.403 -18.293 -1.739 1.00 14.76 101 THR A N 1
ATOM 678 C CA . THR A 1 101 ? 28.202 -19.493 -2.031 1.00 15.25 101 THR A CA 1
ATOM 679 C C . THR A 1 101 ? 27.421 -20.773 -2.041 1.00 16.05 101 THR A C 1
ATOM 680 O O . THR A 1 101 ? 27.566 -21.543 -2.975 1.00 18.29 101 THR A O 1
ATOM 684 N N . PHE A 1 102 ? 26.646 -21.034 -0.984 1.00 15.93 102 PHE A N 1
ATOM 685 C CA . PHE A 1 102 ? 25.932 -22.305 -0.874 1.00 17.22 102 PHE A CA 1
ATOM 686 C C . PHE A 1 102 ? 24.454 -22.283 -1.289 1.00 18.68 102 PHE A C 1
ATOM 687 O O . PHE A 1 102 ? 23.754 -23.298 -1.124 1.00 20.10 102 PHE A O 1
ATOM 695 N N . SER A 1 103 ? 24.009 -21.166 -1.872 1.00 20.18 103 SER A N 1
ATOM 696 C CA . SER A 1 103 ? 22.606 -20.995 -2.327 1.00 20.71 103 SER A CA 1
ATOM 697 C C . SER A 1 103 ? 22.201 -21.948 -3.437 1.00 21.91 103 SER A C 1
ATOM 698 O O . SER A 1 103 ? 21.028 -22.279 -3.553 1.00 21.87 103 SER A O 1
ATOM 701 N N . LEU A 1 104 ? 23.158 -22.347 -4.270 1.00 22.62 104 LEU A N 1
ATOM 702 C CA . LEU A 1 104 ? 22.855 -23.194 -5.420 1.00 24.16 104 LEU A CA 1
ATOM 703 C C . LEU A 1 104 ? 22.938 -24.705 -5.149 1.00 25.87 104 LEU A C 1
ATOM 704 O O . LEU A 1 104 ? 22.635 -25.510 -6.037 1.00 25.66 104 LEU A O 1
ATOM 709 N N . GLU A 1 105 ? 23.335 -25.091 -3.930 1.00 27.69 105 GLU A N 1
ATOM 710 C CA . GLU A 1 105 ? 23.261 -26.493 -3.510 1.00 29.41 105 GLU A CA 1
ATOM 711 C C . GLU A 1 105 ? 21.813 -26.984 -3.561 1.00 29.91 105 GLU A C 1
ATOM 712 O O . GLU A 1 105 ? 21.529 -28.042 -4.140 1.00 29.79 105 GLU A O 1
ATOM 718 N N . GLU A 1 106 ? 20.896 -26.202 -2.986 1.00 30.45 106 GLU A N 1
ATOM 719 C CA . GLU A 1 106 ? 19.478 -26.584 -2.985 1.00 30.79 106 GLU A CA 1
ATOM 720 C C . GLU A 1 106 ? 18.566 -25.579 -3.712 1.00 30.30 106 GLU A C 1
ATOM 721 O O . GLU A 1 106 ? 17.365 -25.806 -3.842 1.00 30.25 106 GLU A O 1
ATOM 727 N N . ASN A 1 107 ? 19.156 -24.494 -4.219 1.00 29.61 107 ASN A N 1
ATOM 728 C CA . ASN A 1 107 ? 18.407 -23.424 -4.890 1.00 29.16 107 ASN A CA 1
ATOM 729 C C . ASN A 1 107 ? 17.247 -22.958 -4.032 1.00 29.11 107 ASN A C 1
ATOM 730 O O . ASN A 1 107 ? 16.127 -22.790 -4.509 1.00 29.51 107 ASN A O 1
ATOM 735 N N . ASP A 1 108 ? 17.545 -22.765 -2.754 1.00 28.82 108 ASP A N 1
ATOM 736 C CA . ASP A 1 108 ? 16.518 -22.500 -1.754 1.00 28.49 108 ASP A CA 1
ATOM 737 C C . ASP A 1 108 ? 16.755 -21.159 -1.090 1.00 27.53 108 ASP A C 1
ATOM 738 O O . ASP A 1 108 ? 16.498 -20.978 0.113 1.00 28.02 108 ASP A O 1
ATOM 743 N N . TYR A 1 109 ? 17.249 -20.225 -1.896 1.00 25.21 109 TYR A N 1
ATOM 744 C CA . TYR A 1 109 ? 17.380 -18.843 -1.505 1.00 23.47 109 TYR A CA 1
ATOM 745 C C . TYR A 1 109 ? 16.070 -18.150 -1.826 1.00 23.78 109 TYR A C 1
ATOM 746 O O . TYR A 1 109 ? 15.295 -18.624 -2.685 1.00 22.88 109 TYR A O 1
ATOM 755 N N . ALA A 1 110 ? 15.809 -17.035 -1.147 1.00 23.27 110 ALA A N 1
ATOM 756 C CA . ALA A 1 110 ? 14.572 -16.307 -1.354 1.00 23.29 110 ALA A CA 1
ATOM 757 C C . ALA A 1 110 ? 14.626 -15.389 -2.579 1.00 23.19 110 ALA A C 1
ATOM 758 O O . ALA A 1 110 ? 15.694 -14.859 -2.944 1.00 22.14 110 ALA A O 1
ATOM 760 N N . ILE A 1 111 ? 13.477 -15.244 -3.242 1.00 22.70 111 ILE A N 1
ATOM 761 C CA . ILE A 1 111 ? 13.303 -14.243 -4.296 1.00 23.34 111 ILE A CA 1
ATOM 762 C C . ILE A 1 111 ? 12.067 -13.464 -3.895 1.00 24.85 111 ILE A C 1
ATOM 763 O O . ILE A 1 111 ? 11.037 -14.075 -3.653 1.00 24.67 111 ILE A O 1
ATOM 768 N N . ASN A 1 112 ? 12.198 -12.141 -3.799 1.00 26.80 112 ASN A N 1
ATOM 769 C CA . ASN A 1 112 ? 11.073 -11.231 -3.501 1.00 28.71 112 ASN A CA 1
ATOM 770 C C . ASN A 1 112 ? 10.543 -10.539 -4.728 1.00 29.82 112 ASN A C 1
ATOM 771 O O . ASN A 1 112 ? 11.243 -9.725 -5.349 1.00 29.84 112 ASN A O 1
ATOM 776 N N . ILE A 1 113 ? 9.296 -10.851 -5.085 1.00 31.21 113 ILE A N 1
ATOM 777 C CA . ILE A 1 113 ? 8.675 -10.211 -6.236 1.00 32.85 113 ILE A CA 1
ATOM 778 C C . ILE A 1 113 ? 7.577 -9.261 -5.764 1.00 33.86 113 ILE A C 1
ATOM 779 O O . ILE A 1 113 ? 6.755 -9.640 -4.947 1.00 34.55 113 ILE A O 1
ATOM 781 N N . GLU A 1 114 ? 7.624 -8.021 -6.248 1.00 35.18 114 GLU A N 1
ATOM 782 C CA . GLU A 1 114 ? 6.548 -7.042 -6.045 1.00 35.93 114 GLU A CA 1
ATOM 783 C C . GLU A 1 114 ? 5.923 -6.590 -7.367 1.00 36.10 114 GLU A C 1
ATOM 784 O O . GLU A 1 114 ? 6.616 -6.334 -8.364 1.00 36.11 114 GLU A O 1
ATOM 786 N N . ASP A 1 117 ? 1.481 -1.907 -8.424 1.00 49.04 117 ASP A N 1
ATOM 787 C CA . ASP A 1 117 ? 1.184 -3.338 -8.380 1.00 48.87 117 ASP A CA 1
ATOM 788 C C . ASP A 1 117 ? -0.214 -3.642 -7.826 1.00 48.79 117 ASP A C 1
ATOM 789 O O . ASP A 1 117 ? -0.576 -4.807 -7.637 1.00 48.78 117 ASP A O 1
ATOM 791 N N . GLU A 1 118 ? -1.009 -2.599 -7.602 1.00 48.79 118 GLU A N 1
ATOM 792 C CA . GLU A 1 118 ? -2.293 -2.746 -6.897 1.00 48.79 118 GLU A CA 1
ATOM 793 C C . GLU A 1 118 ? -3.504 -3.091 -7.784 1.00 48.33 118 GLU A C 1
ATOM 794 O O . GLU A 1 118 ? -4.598 -3.321 -7.271 1.00 48.19 118 GLU A O 1
ATOM 800 N N . SER A 1 119 ? -3.308 -3.142 -9.102 1.00 47.87 119 SER A N 1
ATOM 801 C CA . SER A 1 119 ? -4.398 -3.494 -10.034 1.00 47.25 119 SER A CA 1
ATOM 802 C C . SER A 1 119 ? -4.636 -5.013 -10.157 1.00 46.92 119 SER A C 1
ATOM 803 O O . SER A 1 119 ? -3.757 -5.820 -9.831 1.00 46.78 119 SER A O 1
ATOM 805 N N . GLU A 1 120 ? -5.826 -5.389 -10.632 1.00 46.28 120 GLU A N 1
ATOM 806 C CA . GLU A 1 120 ? -6.233 -6.797 -10.745 1.00 45.58 120 GLU A CA 1
ATOM 807 C C . GLU A 1 120 ? -5.436 -7.544 -11.810 1.00 44.92 120 GLU A C 1
ATOM 808 O O . GLU A 1 120 ? -5.232 -8.760 -11.695 1.00 45.26 120 GLU A O 1
ATOM 814 N N . ASN A 1 121 ? -5.004 -6.819 -12.844 1.00 43.81 121 ASN A N 1
ATOM 815 C CA . ASN A 1 121 ? -4.131 -7.376 -13.877 1.00 42.48 121 ASN A CA 1
ATOM 816 C C . ASN A 1 121 ? -2.826 -7.917 -13.284 1.00 41.33 121 ASN A C 1
ATOM 817 O O . ASN A 1 121 ? -2.504 -9.092 -13.453 1.00 41.23 121 ASN A O 1
ATOM 819 N N . LEU A 1 122 ? -2.096 -7.054 -12.575 1.00 39.82 122 LEU A N 1
ATOM 820 C CA . LEU A 1 122 ? -0.812 -7.430 -11.987 1.00 38.64 122 LEU A CA 1
ATOM 821 C C . LEU A 1 122 ? -0.978 -8.523 -10.927 1.00 38.22 122 LEU A C 1
ATOM 822 O O . LEU A 1 122 ? -0.113 -9.399 -10.800 1.00 37.84 122 LEU A O 1
ATOM 827 N N . ARG A 1 123 ? -2.107 -8.506 -10.213 1.00 37.32 123 ARG A N 1
ATOM 828 C CA . ARG A 1 123 ? -2.374 -9.524 -9.196 1.00 36.85 123 ARG A CA 1
ATOM 829 C C . ARG A 1 123 ? -2.521 -10.930 -9.765 1.00 36.75 123 ARG A C 1
ATOM 830 O O . ARG A 1 123 ? -1.935 -11.880 -9.232 1.00 36.17 123 ARG A O 1
ATOM 838 N N . PHE A 1 124 ? -3.310 -11.077 -10.828 1.00 36.60 124 PHE A N 1
ATOM 839 C CA . PHE A 1 124 ? -3.577 -12.409 -11.357 1.00 36.69 124 PHE A CA 1
ATOM 840 C C . PHE A 1 124 ? -2.319 -13.063 -11.946 1.00 36.35 124 PHE A C 1
ATOM 841 O O . PHE A 1 124 ? -2.032 -14.236 -11.657 1.00 36.54 124 PHE A O 1
ATOM 849 N N . ILE A 1 125 ? -1.596 -12.299 -12.759 1.00 35.35 125 ILE A N 1
ATOM 850 C CA . ILE A 1 125 ? -0.308 -12.711 -13.324 1.00 35.11 125 ILE A CA 1
ATOM 851 C C . ILE A 1 125 ? 0.711 -13.072 -12.232 1.00 34.67 125 ILE A C 1
ATOM 852 O O . ILE A 1 125 ? 1.416 -14.082 -12.355 1.00 34.24 125 ILE A O 1
ATOM 857 N N . TYR A 1 126 ? 0.791 -12.258 -11.174 1.00 34.21 126 TYR A N 1
ATOM 858 C CA . TYR A 1 126 ? 1.657 -12.587 -10.043 1.00 34.08 126 TYR A CA 1
ATOM 859 C C . TYR A 1 126 ? 1.269 -13.931 -9.429 1.00 34.22 126 TYR A C 1
ATOM 860 O O . TYR A 1 126 ? 2.136 -14.780 -9.176 1.00 33.33 126 TYR A O 1
ATOM 869 N N . ASP A 1 127 ? -0.031 -14.128 -9.204 1.00 34.42 127 ASP A N 1
ATOM 870 C CA . ASP A 1 127 ? -0.519 -15.359 -8.567 1.00 35.58 127 ASP A CA 1
ATOM 871 C C . ASP A 1 127 ? -0.439 -16.571 -9.502 1.00 36.05 127 ASP A C 1
ATOM 872 O O . ASP A 1 127 ? -0.136 -17.673 -9.052 1.00 36.77 127 ASP A O 1
ATOM 877 N N . SER A 1 128 ? -0.703 -16.355 -10.789 1.00 36.36 128 SER A N 1
ATOM 878 C CA . SER A 1 128 ? -0.839 -17.448 -11.771 1.00 37.03 128 SER A CA 1
ATOM 879 C C . SER A 1 128 ? 0.477 -17.814 -12.469 1.00 37.14 128 SER A C 1
ATOM 880 O O . SER A 1 128 ? 0.590 -18.881 -13.094 1.00 37.35 128 SER A O 1
ATOM 883 N N . ILE A 1 129 ? 1.458 -16.923 -12.389 1.00 37.21 129 ILE A N 1
ATOM 884 C CA . ILE A 1 129 ? 2.726 -17.135 -13.083 1.00 36.66 129 ILE A CA 1
ATOM 885 C C . ILE A 1 129 ? 3.945 -16.836 -12.187 1.00 35.98 129 ILE A C 1
ATOM 886 O O . ILE A 1 129 ? 4.700 -17.747 -11.846 1.00 35.72 129 ILE A O 1
ATOM 891 N N . LEU A 1 130 ? 4.114 -15.575 -11.799 1.00 34.97 130 LEU A N 1
ATOM 892 C CA . LEU A 1 130 ? 5.387 -15.129 -11.200 1.00 34.19 130 LEU A CA 1
ATOM 893 C C . LEU A 1 130 ? 5.751 -15.842 -9.906 1.00 33.79 130 LEU A C 1
ATOM 894 O O . LEU A 1 130 ? 6.921 -16.195 -9.688 1.00 33.34 130 LEU A O 1
ATOM 899 N N . LYS A 1 131 ? 4.741 -16.051 -9.070 1.00 32.94 131 LYS A N 1
ATOM 900 C CA . LYS A 1 131 ? 4.873 -16.677 -7.766 1.00 33.05 131 LYS A CA 1
ATOM 901 C C . LYS A 1 131 ? 5.536 -18.068 -7.809 1.00 32.84 131 LYS A C 1
ATOM 902 O O . LYS A 1 131 ? 6.365 -18.379 -6.957 1.00 32.67 131 LYS A O 1
ATOM 906 N N . LYS A 1 132 ? 5.152 -18.906 -8.776 1.00 32.20 132 LYS A N 1
ATOM 907 C CA . LYS A 1 132 ? 5.743 -20.246 -8.893 1.00 31.90 132 LYS A CA 1
ATOM 908 C C . LYS A 1 132 ? 6.637 -20.388 -10.112 1.00 31.21 132 LYS A C 1
ATOM 909 O O . LYS A 1 132 ? 7.848 -20.570 -9.958 1.00 30.44 132 LYS A O 1
ATOM 912 N N . GLU A 1 133 ? 6.052 -20.300 -11.309 1.00 30.45 133 GLU A N 1
ATOM 913 C CA . GLU A 1 133 ? 6.800 -20.477 -12.544 1.00 29.41 133 GLU A CA 1
ATOM 914 C C . GLU A 1 133 ? 7.866 -19.403 -12.738 1.00 28.56 133 GLU A C 1
ATOM 915 O O . GLU A 1 133 ? 8.954 -19.700 -13.217 1.00 27.96 133 GLU A O 1
ATOM 921 N N . GLY A 1 134 ? 7.545 -18.161 -12.366 1.00 26.96 134 GLY A N 1
ATOM 922 C CA . GLY A 1 134 ? 8.484 -17.061 -12.483 1.00 25.84 134 GLY A CA 1
ATOM 923 C C . GLY A 1 134 ? 9.730 -17.359 -11.665 1.00 25.22 134 GLY A C 1
ATOM 924 O O . GLY A 1 134 ? 10.851 -17.328 -12.197 1.00 25.02 134 GLY A O 1
ATOM 925 N N . LYS A 1 135 ? 9.532 -17.695 -10.394 1.00 23.74 135 LYS A N 1
ATOM 926 C CA . LYS A 1 135 ? 10.665 -17.968 -9.495 1.00 23.41 135 LYS A CA 1
ATOM 927 C C . LYS A 1 135 ? 11.433 -19.238 -9.869 1.00 23.03 135 LYS A C 1
ATOM 928 O O . LYS A 1 135 ? 12.657 -19.283 -9.720 1.00 22.85 135 LYS A O 1
ATOM 934 N N . GLU A 1 136 ? 10.723 -20.260 -10.339 1.00 22.78 136 GLU A N 1
ATOM 935 C CA . GLU A 1 136 ? 11.393 -21.467 -10.830 1.00 23.13 136 GLU A CA 1
ATOM 936 C C . GLU A 1 136 ? 12.307 -21.157 -12.003 1.00 22.15 136 GLU A C 1
ATOM 937 O O . GLU A 1 136 ? 13.440 -21.656 -12.055 1.00 21.62 136 GLU A O 1
ATOM 943 N N . LYS A 1 137 ? 11.799 -20.361 -12.947 1.00 21.01 137 LYS A N 1
ATOM 944 C CA . LYS A 1 137 ? 12.549 -20.012 -14.154 1.00 20.86 137 LYS A CA 1
ATOM 945 C C . LYS A 1 137 ? 13.775 -19.166 -13.797 1.00 19.73 137 LYS A C 1
ATOM 946 O O . LYS A 1 137 ? 14.855 -19.389 -14.326 1.00 18.44 137 LYS A O 1
ATOM 952 N N . ILE A 1 138 ? 13.588 -18.192 -12.900 1.00 18.09 138 ILE A N 1
ATOM 953 C CA . ILE A 1 138 ? 14.686 -17.346 -12.445 1.00 17.62 138 ILE A CA 1
ATOM 954 C C . ILE A 1 138 ? 15.780 -18.224 -11.824 1.00 17.17 138 ILE A C 1
ATOM 955 O O . ILE A 1 138 ? 16.948 -18.094 -12.165 1.00 16.65 138 ILE A O 1
ATOM 960 N N . LYS A 1 139 ? 15.385 -19.118 -10.931 1.00 16.36 139 LYS A N 1
ATOM 961 C CA . LYS A 1 139 ? 16.325 -20.052 -10.299 1.00 16.80 139 LYS A CA 1
ATOM 962 C C . LYS A 1 139 ? 16.975 -21.014 -11.302 1.00 16.46 139 LYS A C 1
ATOM 963 O O . LYS A 1 139 ? 18.171 -21.246 -11.235 1.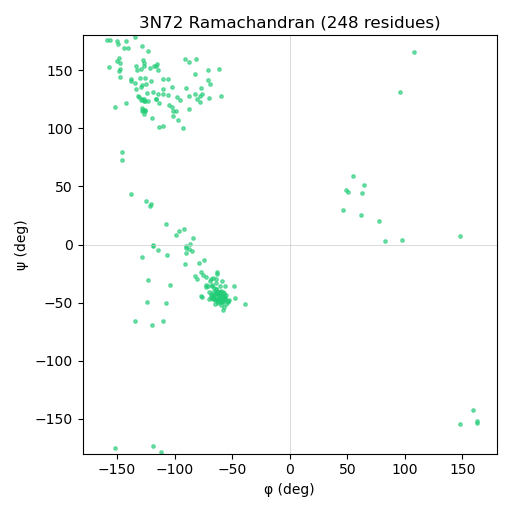00 16.34 139 LYS A O 1
ATOM 969 N N . GLU A 1 140 ? 16.197 -21.543 -12.254 1.00 15.75 140 GLU A N 1
ATOM 970 C CA . GLU A 1 140 ? 16.775 -22.373 -13.312 1.00 15.26 140 GLU A CA 1
ATOM 971 C C . GLU A 1 140 ? 17.839 -21.608 -14.125 1.00 15.14 140 GLU A C 1
ATOM 972 O O . GLU A 1 140 ? 18.907 -22.154 -14.431 1.00 15.35 140 GLU A O 1
ATOM 978 N N A CYS A 1 141 ? 17.532 -20.360 -14.464 0.50 14.30 141 CYS A N 1
ATOM 979 N N B CYS A 1 141 ? 17.578 -20.343 -14.458 0.50 15.20 141 CYS A N 1
ATOM 980 C CA A CYS A 1 141 ? 18.439 -19.522 -15.224 0.50 13.94 141 CYS A CA 1
ATOM 981 C CA B CYS A 1 141 ? 18.522 -19.600 -15.298 0.50 15.56 141 CYS A CA 1
ATOM 982 C C A CYS A 1 141 ? 19.811 -19.425 -14.544 0.50 13.81 141 CYS A C 1
ATOM 983 C C B CYS A 1 141 ? 19.810 -19.181 -14.566 0.50 14.76 141 CYS A C 1
ATOM 984 O O A CYS A 1 141 ? 20.852 -19.585 -15.185 0.50 13.95 141 CYS A O 1
ATOM 985 O O B CYS A 1 141 ? 20.805 -18.849 -15.209 0.50 15.01 141 CYS A O 1
ATOM 990 N N . LEU A 1 142 ? 19.783 -19.202 -13.232 1.00 14.15 142 LEU A N 1
ATOM 991 C CA . LEU A 1 142 ? 20.994 -18.971 -12.422 1.00 13.42 142 LEU A CA 1
ATOM 992 C C . LEU A 1 142 ? 21.605 -20.242 -11.798 1.00 13.37 142 LEU A C 1
ATOM 993 O O . LEU A 1 142 ? 22.655 -20.149 -11.179 1.00 13.44 142 LEU A O 1
ATOM 998 N N . LYS A 1 143 ? 20.977 -21.413 -11.941 1.00 13.36 143 LYS A N 1
ATOM 999 C CA . LYS A 1 143 ? 21.388 -22.591 -11.147 1.00 13.78 143 LYS A CA 1
ATOM 1000 C C . LYS A 1 143 ? 22.808 -23.092 -11.410 1.00 14.05 143 LYS A C 1
ATOM 1001 O O . LYS A 1 143 ? 23.417 -23.742 -10.536 1.00 14.89 143 LYS A O 1
ATOM 1007 N N . ASN A 1 144 ? 23.331 -22.772 -12.587 1.00 13.49 144 ASN A N 1
ATOM 1008 C CA . ASN A 1 144 ? 24.677 -23.215 -12.958 1.00 13.08 144 ASN A CA 1
ATOM 1009 C C . ASN A 1 144 ? 25.774 -22.188 -12.713 1.00 11.73 144 ASN A C 1
ATOM 1010 O O . ASN A 1 144 ? 26.921 -22.378 -13.169 1.00 11.35 144 ASN A O 1
ATOM 1015 N N . PHE A 1 145 ? 25.433 -21.126 -11.973 1.00 10.67 145 PHE A N 1
ATOM 1016 C CA . PHE A 1 145 ? 26.372 -20.016 -11.715 1.00 10.79 145 PHE A CA 1
ATOM 1017 C C . PHE A 1 145 ? 27.679 -20.520 -11.129 1.00 11.70 145 PHE A C 1
ATOM 1018 O O . PHE A 1 145 ? 28.739 -20.158 -11.606 1.00 12.00 145 PHE A O 1
ATOM 1026 N N . GLN A 1 146 ? 27.598 -21.346 -10.087 1.00 12.43 146 GLN A N 1
ATOM 1027 C CA . GLN A 1 146 ? 28.819 -21.790 -9.385 1.00 12.59 146 GLN A CA 1
ATOM 1028 C C . GLN A 1 146 ? 29.647 -22.749 -10.236 1.00 12.43 146 GLN A C 1
ATOM 1029 O O . GLN A 1 146 ? 30.892 -22.682 -10.268 1.00 13.03 146 GLN A O 1
ATOM 1035 N N . GLU A 1 147 ? 28.960 -23.644 -10.920 1.00 12.12 147 GLU A N 1
ATOM 1036 C CA . GLU A 1 147 ? 29.626 -24.541 -11.821 1.00 13.09 147 GLU A CA 1
ATOM 1037 C C . GLU A 1 147 ? 30.306 -23.759 -12.942 1.00 12.45 147 GLU A C 1
ATOM 1038 O O . GLU A 1 147 ? 31.479 -24.033 -13.257 1.00 11.61 147 GLU A O 1
ATOM 1044 N N . ASP A 1 148 ? 29.598 -22.753 -13.471 1.00 11.67 148 ASP A N 1
ATOM 1045 C CA . ASP A 1 148 ? 30.135 -21.926 -14.543 1.00 11.49 148 ASP A CA 1
ATOM 1046 C C . ASP A 1 148 ? 31.272 -21.034 -14.076 1.00 11.36 148 ASP A C 1
ATOM 1047 O O . ASP A 1 148 ? 32.172 -20.767 -14.870 1.00 12.45 148 ASP A O 1
ATOM 1052 N N . LEU A 1 149 ? 31.248 -20.593 -12.807 1.00 10.32 149 LEU A N 1
ATOM 1053 C CA . LEU A 1 149 ? 32.364 -19.835 -12.214 1.00 9.88 149 LEU A CA 1
ATOM 1054 C C . LEU A 1 149 ? 33.629 -20.713 -12.174 1.00 10.22 149 LEU A C 1
ATOM 1055 O O . LEU A 1 149 ? 34.717 -20.303 -12.591 1.00 9.44 149 LEU A O 1
ATOM 1060 N N . LEU A 1 150 ? 33.460 -21.938 -11.685 1.00 10.91 150 LEU A N 1
ATOM 1061 C CA . LEU A 1 150 ? 34.591 -22.856 -11.576 1.00 10.82 150 LEU A CA 1
ATOM 1062 C C . LEU A 1 150 ? 35.155 -23.211 -12.957 1.00 10.54 150 LEU A C 1
ATOM 1063 O O . LEU A 1 150 ? 36.366 -23.310 -13.101 1.00 9.66 150 LEU A O 1
ATOM 1068 N N A LYS A 1 151 ? 34.277 -23.373 -13.950 0.50 10.58 151 LYS A N 1
ATOM 1069 N N B LYS A 1 151 ? 34.271 -23.380 -13.949 0.50 10.52 151 LYS A N 1
ATOM 1070 C CA A LYS A 1 151 ? 34.701 -23.684 -15.311 0.50 10.40 151 LYS A CA 1
ATOM 1071 C CA B LYS A 1 151 ? 34.668 -23.671 -15.329 0.50 10.33 151 LYS A CA 1
ATOM 1072 C C A LYS A 1 151 ? 35.396 -22.488 -15.945 0.50 10.16 151 LYS A C 1
ATOM 1073 C C B LYS A 1 151 ? 35.411 -22.487 -15.917 0.50 10.09 151 LYS A C 1
ATOM 1074 O O A LYS A 1 151 ? 36.385 -22.649 -16.664 0.50 9.96 151 LYS A O 1
ATOM 1075 O O B LYS A 1 151 ? 36.435 -22.656 -16.585 0.50 9.83 151 LYS A O 1
ATOM 1086 N N . HIS A 1 152 ? 34.899 -21.285 -15.649 1.00 10.20 152 HIS A N 1
ATOM 1087 C CA . HIS A 1 152 ? 35.544 -20.052 -16.125 1.00 10.34 152 HIS A CA 1
ATOM 1088 C C . HIS A 1 152 ? 36.949 -19.945 -15.534 1.00 10.20 152 HIS A C 1
ATOM 1089 O O . HIS A 1 152 ? 37.899 -19.673 -16.258 1.00 9.96 152 HIS A O 1
ATOM 1096 N N . ASP A 1 153 ? 37.090 -20.197 -14.229 1.00 9.68 153 ASP A N 1
ATOM 1097 C CA . ASP A 1 153 ? 38.408 -20.082 -13.609 1.00 9.98 153 ASP A CA 1
ATOM 1098 C C . ASP A 1 153 ? 39.387 -21.108 -14.191 1.00 10.77 153 ASP A C 1
ATOM 1099 O O . ASP A 1 153 ? 40.558 -20.766 -14.445 1.00 11.63 153 ASP A O 1
ATOM 1104 N N . LYS A 1 154 ? 38.905 -22.334 -14.416 1.00 11.37 154 LYS A N 1
ATOM 1105 C CA . LYS A 1 154 ? 39.713 -23.414 -14.987 1.00 11.73 154 LYS A CA 1
ATOM 1106 C C . LYS A 1 154 ? 40.178 -23.006 -16.391 1.00 11.32 154 LYS A C 1
ATOM 1107 O O . LYS A 1 154 ? 41.342 -23.169 -16.716 1.00 11.63 154 LYS A O 1
ATOM 1113 N N . ASN A 1 155 ? 39.291 -22.418 -17.185 1.00 10.81 155 ASN A N 1
ATOM 1114 C CA . ASN A 1 155 ? 39.664 -22.018 -18.553 1.00 11.65 155 ASN A CA 1
ATOM 1115 C C . ASN A 1 155 ? 40.533 -20.758 -18.543 1.00 12.68 155 ASN A C 1
ATOM 1116 O O . ASN A 1 155 ? 41.342 -20.543 -19.452 1.00 12.93 155 ASN A O 1
ATOM 1121 N N . GLU A 1 156 ? 40.386 -19.945 -17.496 1.00 13.10 156 GLU A N 1
ATOM 1122 C CA . GLU A 1 156 ? 41.310 -18.832 -17.281 1.00 14.56 156 GLU A CA 1
ATOM 1123 C C . GLU A 1 156 ? 42.726 -19.358 -17.006 1.00 15.28 156 GLU A C 1
ATOM 1124 O O . GLU A 1 156 ? 43.703 -18.772 -17.455 1.00 17.30 156 GLU A O 1
ATOM 1130 N N . SER A 1 157 ? 42.842 -20.458 -16.270 1.00 15.55 157 SER A N 1
ATOM 1131 C CA . SER A 1 157 ? 44.135 -21.141 -16.160 1.00 16.63 157 SER A CA 1
ATOM 1132 C C . SER A 1 157 ? 44.546 -21.771 -17.486 1.00 16.13 157 SER A C 1
ATOM 1133 O O . SER A 1 157 ? 45.708 -21.663 -17.892 1.00 17.45 157 SER A O 1
ATOM 1136 N N . ASN A 1 158 ? 43.593 -22.408 -18.173 1.00 15.55 158 ASN A N 1
ATOM 1137 C CA . ASN A 1 158 ? 43.901 -23.104 -19.419 1.00 16.66 158 ASN A CA 1
ATOM 1138 C C . ASN A 1 158 ? 44.492 -22.180 -20.493 1.00 17.39 158 ASN A C 1
ATOM 1139 O O . ASN A 1 158 ? 45.311 -22.611 -21.309 1.00 18.92 158 ASN A O 1
ATOM 1144 N N . LYS A 1 159 ? 44.063 -20.923 -20.460 1.00 18.86 159 LYS A N 1
ATOM 1145 C CA . LYS A 1 159 ? 44.503 -19.857 -21.353 1.00 21.92 159 LYS A CA 1
ATOM 1146 C C . LYS A 1 159 ? 46.035 -19.812 -21.453 1.00 23.38 159 LYS A C 1
ATOM 1147 O O . LYS A 1 159 ? 46.602 -19.502 -22.498 1.00 24.08 159 LYS A O 1
ATOM 1153 N N . GLU A 1 160 ? 46.696 -20.109 -20.348 1.00 24.08 160 GLU A N 1
ATOM 1154 C CA . GLU A 1 160 ? 48.167 -20.015 -20.272 1.00 26.03 160 GLU A CA 1
ATOM 1155 C C . GLU A 1 160 ? 48.931 -21.256 -20.768 1.00 26.86 160 GLU A C 1
ATOM 1156 O O . GLU A 1 160 ? 50.172 -21.243 -20.827 1.00 27.41 160 GLU A O 1
ATOM 1162 N N . LEU A 1 161 ? 48.222 -22.329 -21.101 1.00 27.73 161 LEU A N 1
ATOM 1163 C CA . LEU A 1 161 ? 48.860 -23.640 -21.350 1.00 28.96 161 LEU A CA 1
ATOM 1164 C C . LEU A 1 161 ? 49.294 -23.926 -22.788 1.00 30.75 161 LEU A C 1
ATOM 1165 O O . LEU A 1 161 ? 49.940 -24.947 -23.047 1.00 31.34 161 LEU A O 1
ATOM 1170 N N . LYS A 1 162 ? 48.928 -23.040 -23.711 1.00 32.25 162 LYS A N 1
ATOM 1171 C CA . LYS A 1 162 ? 49.188 -23.248 -25.144 1.00 33.34 162 LYS A CA 1
ATOM 1172 C C . LYS A 1 162 ? 49.653 -21.927 -25.733 1.00 34.18 162 LYS A C 1
ATOM 1173 O O . LYS A 1 162 ? 49.229 -21.531 -26.828 1.00 34.48 162 LYS A O 1
ATOM 1175 N N . ILE A 1 163 ? 50.533 -21.259 -24.983 1.00 34.97 163 ILE A N 1
ATOM 1176 C CA . ILE A 1 163 ? 51.031 -19.911 -25.279 1.00 35.62 163 ILE A CA 1
ATOM 1177 C C . ILE A 1 163 ? 52.510 -19.795 -24.901 1.00 36.17 163 ILE A C 1
ATOM 1178 O O . ILE A 1 163 ? 52.848 -19.652 -23.715 1.00 36.84 163 ILE A O 1
ATOM 1180 N N . ASN B 1 13 ? 17.493 24.321 14.551 1.00 30.43 13 ASN B N 1
ATOM 1181 C CA . ASN B 1 13 ? 17.696 25.755 14.223 1.00 30.25 13 ASN B CA 1
ATOM 1182 C C . ASN B 1 13 ? 18.774 25.967 13.163 1.00 29.89 13 ASN B C 1
ATOM 1183 O O . ASN B 1 13 ? 18.728 26.953 12.401 1.00 30.55 13 ASN B O 1
ATOM 1185 N N . LEU B 1 14 ? 19.755 25.066 13.122 1.00 28.92 14 LEU B N 1
ATOM 1186 C CA . LEU B 1 14 ? 20.844 25.196 12.142 1.00 27.84 14 LEU B CA 1
ATOM 1187 C C . LEU B 1 14 ? 20.338 25.156 10.699 1.00 26.16 14 LEU B C 1
ATOM 1188 O O . LEU B 1 14 ? 20.803 25.930 9.861 1.00 26.23 14 LEU B O 1
ATOM 1193 N N . TYR B 1 15 ? 19.380 24.267 10.436 1.00 24.97 15 TYR B N 1
ATOM 1194 C CA . TYR B 1 15 ? 18.699 24.198 9.131 1.00 23.54 15 TYR B CA 1
ATOM 1195 C C . TYR B 1 15 ? 17.989 25.521 8.767 1.00 23.10 15 TYR B C 1
ATOM 1196 O O . TYR B 1 15 ? 18.094 26.007 7.641 1.00 21.98 15 TYR B O 1
ATOM 1205 N N . PHE B 1 16 ? 17.274 26.106 9.723 1.00 23.25 16 PHE B N 1
ATOM 1206 C CA . PHE B 1 16 ? 16.598 27.390 9.476 1.00 24.17 16 PHE B CA 1
ATOM 1207 C C . PHE B 1 16 ? 17.605 28.498 9.262 1.00 24.57 16 PHE B C 1
ATOM 1208 O O . PHE B 1 16 ? 17.327 29.451 8.545 1.00 26.06 16 PHE B O 1
ATOM 1216 N N . GLN B 1 17 ? 18.769 28.348 9.873 1.00 24.41 17 GLN B N 1
ATOM 1217 C CA . GLN B 1 17 ? 19.892 29.282 9.710 1.00 24.61 17 GLN B CA 1
ATOM 1218 C C . GLN B 1 17 ? 20.739 28.998 8.465 1.00 22.86 17 GLN B C 1
ATOM 1219 O O . GLN B 1 17 ? 21.797 29.610 8.265 1.00 23.01 17 GLN B O 1
ATOM 1225 N N . GLY B 1 18 ? 20.283 28.046 7.655 1.00 20.63 18 GLY B N 1
ATOM 1226 C CA . GLY B 1 18 ? 20.855 27.816 6.353 1.00 18.42 18 GLY B CA 1
ATOM 1227 C C . GLY B 1 18 ? 21.878 26.693 6.243 1.00 17.07 18 GLY B C 1
ATOM 1228 O O . GLY B 1 18 ? 22.456 26.513 5.184 1.00 16.08 18 GLY B O 1
ATOM 1229 N N . GLU B 1 19 ? 22.124 25.956 7.323 1.00 15.85 19 GLU B N 1
ATOM 1230 C CA . GLU B 1 19 ? 23.022 24.793 7.203 1.00 14.99 19 GLU B CA 1
ATOM 1231 C C . GLU B 1 19 ? 22.361 23.697 6.365 1.00 14.34 19 GLU B C 1
ATOM 1232 O O . GLU B 1 19 ? 21.167 23.442 6.516 1.00 13.90 19 GLU B O 1
ATOM 1238 N N . ARG B 1 20 ? 23.128 23.054 5.474 1.00 13.85 20 ARG B N 1
ATOM 1239 C CA . ARG B 1 20 ? 22.599 21.930 4.680 1.00 13.68 20 ARG B CA 1
ATOM 1240 C C . ARG B 1 20 ? 23.491 20.716 4.845 1.00 14.09 20 ARG B C 1
ATOM 1241 O O . ARG B 1 20 ? 24.706 20.865 4.951 1.00 14.29 20 ARG B O 1
ATOM 1249 N N . ASN B 1 21 ? 22.857 19.544 4.885 1.00 14.54 21 ASN B N 1
ATOM 1250 C CA . ASN B 1 21 ? 23.464 18.258 5.083 1.00 15.50 21 ASN B CA 1
ATOM 1251 C C . ASN B 1 21 ? 23.720 17.640 3.713 1.00 15.19 21 ASN B C 1
ATOM 1252 O O . ASN B 1 21 ? 22.787 17.459 2.922 1.00 15.90 21 ASN B O 1
ATOM 1257 N N . TYR B 1 22 ? 24.970 17.273 3.463 1.00 13.71 22 TYR B N 1
ATOM 1258 C CA . TYR B 1 22 ? 25.381 16.708 2.172 1.00 14.33 22 TYR B CA 1
ATOM 1259 C C . TYR B 1 22 ? 25.982 15.321 2.303 1.00 14.91 22 TYR B C 1
ATOM 1260 O O . TYR B 1 22 ? 26.892 14.915 1.525 1.00 14.16 22 TYR B O 1
ATOM 1269 N N . ASN B 1 23 ? 25.471 14.570 3.274 1.00 15.33 23 ASN B N 1
ATOM 1270 C CA . ASN B 1 23 ? 26.054 13.272 3.531 1.00 16.00 23 ASN B CA 1
ATOM 1271 C C . ASN B 1 23 ? 25.903 12.349 2.343 1.00 15.82 23 ASN B C 1
ATOM 1272 O O . ASN B 1 23 ? 26.837 11.608 2.017 1.00 16.00 23 ASN B O 1
ATOM 1277 N N . LYS B 1 24 ? 24.736 12.369 1.711 1.00 15.49 24 LYS B N 1
ATOM 1278 C CA . LYS B 1 24 ? 24.531 11.528 0.510 1.00 17.07 24 LYS B CA 1
ATOM 1279 C C . LYS B 1 24 ? 25.519 11.857 -0.644 1.00 16.15 24 LYS B C 1
ATOM 1280 O O . LYS B 1 24 ? 26.127 10.947 -1.208 1.00 15.77 24 LYS B O 1
ATOM 1286 N N . TRP B 1 25 ? 25.655 13.143 -0.977 1.00 15.81 25 TRP B N 1
ATOM 1287 C CA . TRP B 1 25 ? 26.628 13.628 -1.956 1.00 15.40 25 TRP B CA 1
ATOM 1288 C C . TRP B 1 25 ? 28.060 13.199 -1.562 1.00 14.64 25 TRP B C 1
ATOM 1289 O O . TRP B 1 25 ? 28.829 12.716 -2.406 1.00 14.34 25 TRP B O 1
ATOM 1300 N N . ALA B 1 26 ? 28.412 13.377 -0.285 1.00 13.63 26 ALA B N 1
ATOM 1301 C CA . ALA B 1 26 ? 29.788 13.101 0.172 1.00 13.41 26 ALA B CA 1
ATOM 1302 C C . ALA B 1 26 ? 30.130 11.617 0.074 1.00 13.63 26 ALA B C 1
ATOM 1303 O O . ALA B 1 26 ? 31.202 11.273 -0.368 1.00 12.80 26 ALA B O 1
ATOM 1305 N N . GLU B 1 27 ? 29.212 10.761 0.515 1.00 13.72 27 GLU B N 1
ATOM 1306 C CA . GLU B 1 27 ? 29.338 9.313 0.345 1.00 15.26 27 GLU B CA 1
ATOM 1307 C C . GLU B 1 27 ? 29.537 8.980 -1.129 1.00 15.31 27 GLU B C 1
ATOM 1308 O O . GLU B 1 27 ? 30.482 8.279 -1.478 1.00 15.14 27 GLU B O 1
ATOM 1314 N N . SER B 1 28 ? 28.666 9.498 -2.004 1.00 15.49 28 SER B N 1
ATOM 1315 C CA . SER B 1 28 ? 28.808 9.279 -3.467 1.00 16.98 28 SER B CA 1
ATOM 1316 C C . SER B 1 28 ? 30.151 9.745 -4.031 1.00 16.48 28 SER B C 1
ATOM 1317 O O . SER B 1 28 ? 30.753 9.042 -4.854 1.00 16.75 28 SER B O 1
ATOM 1320 N N . TYR B 1 29 ? 30.630 10.918 -3.588 1.00 15.05 29 TYR B N 1
ATOM 1321 C CA . TYR B 1 29 ? 31.878 11.480 -4.094 1.00 13.98 29 TYR B CA 1
ATOM 1322 C C . TYR B 1 29 ? 33.041 10.612 -3.725 1.00 12.85 29 TYR B C 1
ATOM 1323 O O . TYR B 1 29 ? 33.899 10.265 -4.570 1.00 12.24 29 TYR B O 1
ATOM 1332 N N . ILE B 1 30 ? 33.105 10.288 -2.437 1.00 12.20 30 ILE B N 1
ATOM 1333 C CA . ILE B 1 30 ? 34.224 9.470 -1.922 1.00 11.96 30 ILE B CA 1
ATOM 1334 C C . ILE B 1 30 ? 34.225 8.069 -2.608 1.00 12.44 30 ILE B C 1
ATOM 1335 O O . ILE B 1 30 ? 35.249 7.613 -3.111 1.00 11.71 30 ILE B O 1
ATOM 1340 N N . LYS B 1 31 ? 33.068 7.443 -2.692 1.00 12.70 31 LYS B N 1
ATOM 1341 C CA . LYS B 1 31 ? 32.937 6.158 -3.417 1.00 13.58 31 LYS B CA 1
ATOM 1342 C C . LYS B 1 31 ? 33.377 6.263 -4.904 1.00 13.86 31 LYS B C 1
ATOM 1343 O O . LYS B 1 31 ? 34.188 5.451 -5.387 1.00 13.52 31 LYS B O 1
ATOM 1349 N N . TYR B 1 32 ? 32.912 7.297 -5.604 1.00 14.50 32 TYR B N 1
ATOM 1350 C CA . TYR B 1 32 ? 33.192 7.430 -7.032 1.00 14.08 32 TYR B CA 1
ATOM 1351 C C . TYR B 1 32 ? 34.682 7.577 -7.256 1.00 14.16 32 TYR B C 1
ATOM 1352 O O . TYR B 1 32 ? 35.266 6.881 -8.114 1.00 14.55 32 TYR B O 1
ATOM 1361 N N . ASN B 1 33 ? 35.300 8.482 -6.489 1.00 13.15 33 ASN B N 1
ATOM 1362 C CA . ASN B 1 33 ? 36.697 8.814 -6.687 1.00 13.55 33 ASN B CA 1
ATOM 1363 C C . ASN B 1 33 ? 37.602 7.646 -6.390 1.00 13.80 33 ASN B C 1
ATOM 1364 O O . ASN B 1 33 ? 38.465 7.294 -7.207 1.00 13.70 33 ASN B O 1
ATOM 1369 N N . LEU B 1 34 ? 37.362 6.979 -5.267 1.00 13.34 34 LEU B N 1
ATOM 1370 C CA . LEU B 1 34 ? 38.221 5.851 -4.932 1.00 13.93 34 LEU B CA 1
ATOM 1371 C C . LEU B 1 34 ? 37.947 4.631 -5.817 1.00 14.76 34 LEU B C 1
ATOM 1372 O O . LEU B 1 34 ? 38.875 3.915 -6.151 1.00 14.80 34 LEU B O 1
ATOM 1377 N N A SER B 1 35 ? 36.689 4.409 -6.191 0.50 15.60 35 SER B N 1
ATOM 1378 N N B SER B 1 35 ? 36.685 4.418 -6.184 0.50 15.74 35 SER B N 1
ATOM 1379 C CA A SER B 1 35 ? 36.348 3.279 -7.072 0.50 16.52 35 SER B CA 1
ATOM 1380 C CA B SER B 1 35 ? 36.298 3.318 -7.085 0.50 16.89 35 SER B CA 1
ATOM 1381 C C A SER B 1 35 ? 36.827 3.470 -8.513 0.50 17.23 35 SER B C 1
ATOM 1382 C C B SER B 1 35 ? 36.883 3.462 -8.485 0.50 17.38 35 SER B C 1
ATOM 1383 O O A SER B 1 35 ? 36.814 2.518 -9.304 0.50 17.38 35 SER B O 1
ATOM 1384 O O B SER B 1 35 ? 36.978 2.476 -9.229 0.50 17.52 35 SER B O 1
ATOM 1389 N N . ASN B 1 36 ? 37.260 4.685 -8.844 1.00 17.08 36 ASN B N 1
ATOM 1390 C CA . ASN B 1 36 ? 37.848 4.951 -10.172 1.00 18.40 36 ASN B CA 1
ATOM 1391 C C . ASN B 1 36 ? 39.350 5.162 -10.171 1.00 17.97 36 ASN B C 1
ATOM 1392 O O . ASN B 1 36 ? 39.943 5.363 -11.233 1.00 18.41 36 ASN B O 1
ATOM 1397 N N . LEU B 1 37 ? 39.948 5.132 -8.982 1.00 16.64 37 LEU B N 1
ATOM 1398 C CA . LEU B 1 37 ? 41.375 5.334 -8.801 1.00 16.51 37 LEU B CA 1
ATOM 1399 C C . LEU B 1 37 ? 42.126 4.057 -9.175 1.00 17.03 37 LEU B C 1
ATOM 1400 O O . LEU B 1 37 ? 41.848 2.985 -8.649 1.00 17.21 37 LEU B O 1
ATOM 1405 N N . LYS B 1 38 ? 43.042 4.187 -10.132 1.00 18.05 38 LYS B N 1
ATOM 1406 C CA . LYS B 1 38 ? 43.899 3.070 -10.557 1.00 19.14 38 LYS B CA 1
ATOM 1407 C C . LYS B 1 38 ? 45.340 3.511 -10.410 1.00 19.91 38 LYS B C 1
ATOM 1408 O O . LYS B 1 38 ? 45.727 4.589 -10.882 1.00 20.59 38 LYS B O 1
ATOM 1414 N N . ILE B 1 39 ? 46.147 2.680 -9.768 1.00 20.45 39 ILE B N 1
ATOM 1415 C CA . ILE B 1 39 ? 47.583 2.941 -9.661 1.00 21.10 39 ILE B CA 1
ATOM 1416 C C . ILE B 1 39 ? 48.247 2.040 -10.689 1.00 22.80 39 ILE B C 1
ATOM 1417 O O . ILE B 1 39 ? 48.232 0.806 -10.567 1.00 22.23 39 ILE B O 1
ATOM 1422 N N . GLU B 1 40 ? 48.784 2.676 -11.724 1.00 24.84 40 GLU B N 1
ATOM 1423 C CA . GLU B 1 40 ? 49.288 1.987 -12.898 1.00 27.06 40 GLU B CA 1
ATOM 1424 C C . GLU B 1 40 ? 50.800 1.830 -12.819 1.00 27.77 40 GLU B C 1
ATOM 1425 O O . GLU B 1 40 ? 51.553 2.811 -12.810 1.00 27.91 40 GLU B O 1
ATOM 1431 N N . LYS B 1 41 ? 51.229 0.579 -12.721 1.00 28.35 41 LYS B N 1
ATOM 1432 C CA . LYS B 1 41 ? 52.639 0.251 -12.745 1.00 28.79 41 LYS B CA 1
ATOM 1433 C C . LYS B 1 41 ? 52.915 -0.494 -14.052 1.00 28.70 41 LYS B C 1
ATOM 1434 O O . LYS B 1 41 ? 52.011 -0.710 -14.870 1.00 27.59 41 LYS B O 1
ATOM 1440 N N . GLU B 1 42 ? 54.165 -0.905 -14.240 1.00 28.81 42 GLU B N 1
ATOM 1441 C CA . GLU B 1 42 ? 54.544 -1.615 -15.459 1.00 28.14 42 GLU B CA 1
ATOM 1442 C C . GLU B 1 42 ? 53.756 -2.922 -15.719 1.00 27.19 42 GLU B C 1
ATOM 1443 O O . GLU B 1 42 ? 53.253 -3.116 -16.812 1.00 27.77 42 GLU B O 1
ATOM 1445 N N . ASP B 1 43 ? 53.654 -3.794 -14.709 1.00 25.52 43 ASP B N 1
ATOM 1446 C CA . ASP B 1 43 ? 53.067 -5.141 -14.829 1.00 24.91 43 ASP B CA 1
ATOM 1447 C C . ASP B 1 43 ? 51.840 -5.306 -13.928 1.00 23.10 43 ASP B C 1
ATOM 1448 O O . ASP B 1 43 ? 51.229 -6.395 -13.876 1.00 22.65 43 ASP B O 1
ATOM 1453 N N . LEU B 1 44 ? 51.510 -4.244 -13.197 1.00 21.30 44 LEU B N 1
ATOM 1454 C CA . LEU B 1 44 ? 50.466 -4.318 -12.164 1.00 20.82 44 LEU B CA 1
ATOM 1455 C C . LEU B 1 44 ? 49.565 -3.093 -12.194 1.00 19.55 44 LEU B C 1
AT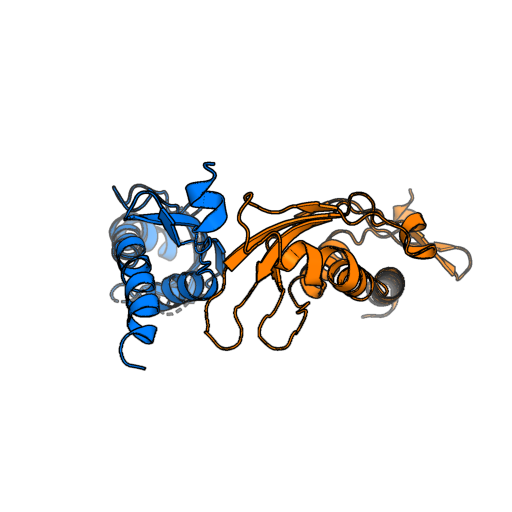OM 1456 O O . LEU B 1 44 ? 50.057 -1.977 -12.369 1.00 18.64 44 LEU B O 1
ATOM 1461 N N . THR B 1 45 ? 48.266 -3.301 -11.951 1.00 18.31 45 THR B N 1
ATOM 1462 C CA . THR B 1 45 ? 47.351 -2.200 -11.622 1.00 17.39 45 THR B CA 1
ATOM 1463 C C . THR B 1 45 ? 46.785 -2.361 -10.214 1.00 16.75 45 THR B C 1
ATOM 1464 O O . THR B 1 45 ? 46.220 -3.399 -9.912 1.00 18.11 45 THR B O 1
ATOM 1468 N N . ILE B 1 46 ? 46.929 -1.367 -9.345 1.00 15.33 46 ILE B N 1
ATOM 1469 C CA . ILE B 1 46 ? 46.207 -1.398 -8.053 1.00 15.05 46 ILE B CA 1
ATOM 1470 C C . ILE B 1 46 ? 44.829 -0.718 -8.181 1.00 14.92 46 ILE B C 1
ATOM 1471 O O . ILE B 1 46 ? 44.729 0.359 -8.773 1.00 15.13 46 ILE B O 1
ATOM 1476 N N . TYR B 1 47 ? 43.771 -1.336 -7.650 1.00 14.14 47 TYR B N 1
ATOM 1477 C CA . TYR B 1 47 ? 42.456 -0.670 -7.649 1.00 14.14 47 TYR B CA 1
ATOM 1478 C C . TYR B 1 47 ? 41.685 -0.955 -6.372 1.00 13.65 47 TYR B C 1
ATOM 1479 O O . TYR B 1 47 ? 42.164 -1.724 -5.509 1.00 13.59 47 TYR B O 1
ATOM 1488 N N . PHE B 1 48 ? 40.519 -0.317 -6.232 1.00 13.32 48 PHE B N 1
ATOM 1489 C CA . PHE B 1 48 ? 39.779 -0.340 -4.978 1.00 14.28 48 PHE B CA 1
ATOM 1490 C C . PHE B 1 48 ? 38.297 -0.625 -5.179 1.00 14.33 48 PHE B C 1
ATOM 1491 O O . PHE B 1 48 ? 37.741 -0.314 -6.234 1.00 15.40 48 PHE B O 1
ATOM 1499 N N . ASP B 1 49 ? 37.661 -1.196 -4.155 1.00 14.80 49 ASP B N 1
ATOM 1500 C CA . ASP B 1 49 ? 36.249 -1.581 -4.207 1.00 15.13 49 ASP B CA 1
ATOM 1501 C C . ASP B 1 49 ? 35.683 -1.698 -2.790 1.00 14.38 49 ASP B C 1
ATOM 1502 O O . ASP B 1 49 ? 36.409 -1.539 -1.784 1.00 13.71 49 ASP B O 1
ATOM 1507 N N . ASN B 1 50 ? 34.381 -1.954 -2.727 1.00 13.21 50 ASN B N 1
ATOM 1508 C CA . ASN B 1 50 ? 33.688 -2.224 -1.479 1.00 13.26 50 ASN B CA 1
ATOM 1509 C C . ASN B 1 50 ? 33.877 -1.118 -0.440 1.00 14.09 50 ASN B C 1
ATOM 1510 O O . ASN B 1 50 ? 34.370 -1.334 0.664 1.00 14.79 50 ASN B O 1
ATOM 1515 N N . LEU B 1 51 ? 33.467 0.077 -0.826 1.00 14.50 51 LEU B N 1
ATOM 1516 C CA . LEU B 1 51 ? 33.661 1.256 -0.006 1.00 16.08 51 LEU B CA 1
ATOM 1517 C C . LEU B 1 51 ? 32.535 1.501 1.005 1.00 16.32 51 LEU B C 1
ATOM 1518 O O . LEU B 1 51 ? 31.388 1.740 0.618 1.00 17.89 51 LEU B O 1
ATOM 1523 N N . GLN B 1 52 ? 32.859 1.441 2.290 1.00 16.10 52 GLN B N 1
ATOM 1524 C CA . GLN B 1 52 ? 31.916 1.880 3.325 1.00 17.19 52 GLN B CA 1
ATOM 1525 C C . GLN B 1 52 ? 32.333 3.300 3.679 1.00 16.35 52 GLN B C 1
ATOM 1526 O O . GLN B 1 52 ? 33.509 3.523 4.005 1.00 16.98 52 GLN B O 1
ATOM 1532 N N . VAL B 1 53 ? 31.401 4.252 3.632 1.00 15.46 53 VAL B N 1
ATOM 1533 C CA . VAL B 1 53 ? 31.708 5.657 3.971 1.00 14.88 53 VAL B CA 1
ATOM 1534 C C . VAL B 1 53 ? 30.750 6.134 5.053 1.00 15.18 53 VAL B C 1
ATOM 1535 O O . VAL B 1 53 ? 29.540 6.235 4.817 1.00 16.03 53 VAL B O 1
ATOM 1539 N N . SER B 1 54 ? 31.285 6.441 6.231 1.00 13.96 54 SER B N 1
ATOM 1540 C CA . SER B 1 54 ? 30.437 6.729 7.371 1.00 13.36 54 SER B CA 1
ATOM 1541 C C . SER B 1 54 ? 30.856 8.032 7.994 1.00 12.38 54 SER B C 1
ATOM 1542 O O . SER B 1 54 ? 32.011 8.183 8.372 1.00 12.06 54 SER B O 1
ATOM 1545 N N . GLY B 1 55 ? 29.910 8.969 8.119 1.00 12.18 55 GLY B N 1
ATOM 1546 C CA . GLY B 1 55 ? 30.194 10.232 8.787 1.00 12.08 55 GLY B CA 1
ATOM 1547 C C . GLY B 1 55 ? 29.205 11.310 8.389 1.00 11.70 55 GLY B C 1
ATOM 1548 O O . GLY B 1 55 ? 27.985 11.046 8.275 1.00 12.97 55 GLY B O 1
ATOM 1549 N N . ASN B 1 56 ? 29.691 12.539 8.248 1.00 12.90 56 ASN B N 1
ATOM 1550 C CA . ASN B 1 56 ? 28.794 13.667 7.989 1.00 12.70 56 ASN B CA 1
ATOM 1551 C C . ASN B 1 56 ? 29.462 14.765 7.181 1.00 12.36 56 ASN B C 1
ATOM 1552 O O . ASN B 1 56 ? 30.648 14.879 7.206 1.00 11.41 56 ASN B O 1
ATOM 1557 N N . ALA B 1 57 ? 28.674 15.599 6.516 1.00 12.36 57 ALA B N 1
ATOM 1558 C CA . ALA B 1 57 ? 29.218 16.748 5.770 1.00 12.62 57 ALA B CA 1
ATOM 1559 C C . ALA B 1 57 ? 28.119 17.799 5.767 1.00 13.35 57 ALA B C 1
ATOM 1560 O O . ALA B 1 57 ? 26.964 17.489 5.458 1.00 13.32 57 ALA B O 1
ATOM 1562 N N A CYS B 1 58 ? 28.464 19.032 6.101 0.50 13.46 58 CYS B N 1
ATOM 1563 N N B CYS B 1 58 ? 28.478 19.020 6.165 0.50 14.05 58 CYS B N 1
ATOM 1564 C CA A CYS B 1 58 ? 27.488 20.117 6.024 0.50 13.16 58 CYS B CA 1
ATOM 1565 C CA B CYS B 1 58 ? 27.549 20.162 6.230 0.50 14.41 58 CYS B CA 1
ATOM 1566 C C A CYS B 1 58 ? 28.173 21.456 5.804 0.50 12.89 58 CYS B C 1
ATOM 1567 C C B CYS B 1 58 ? 28.221 21.448 5.743 0.50 13.54 58 CYS B C 1
ATOM 1568 O O A CYS B 1 58 ? 29.343 21.634 6.127 0.50 13.36 58 CYS B O 1
ATOM 1569 O O B CYS B 1 58 ? 29.442 21.579 5.822 0.50 13.72 58 CYS B O 1
ATOM 1574 N N . VAL B 1 59 ? 27.429 22.386 5.221 1.00 12.83 59 VAL B N 1
ATOM 1575 C CA . VAL B 1 59 ? 27.933 23.722 4.913 1.00 12.73 59 VAL B CA 1
ATOM 1576 C C . VAL B 1 59 ? 26.818 24.709 5.272 1.00 12.29 59 VAL B C 1
ATOM 1577 O O . VAL B 1 59 ? 25.629 24.433 5.049 1.00 11.80 59 VAL B O 1
ATOM 1581 N N . SER B 1 60 ? 27.215 25.832 5.837 1.00 13.67 60 SER B N 1
ATOM 1582 C CA . SER B 1 60 ? 26.311 26.967 6.030 1.00 14.92 60 SER B CA 1
ATOM 1583 C C . SER B 1 60 ? 26.969 28.220 5.446 1.00 14.63 60 SER B C 1
ATOM 1584 O O . SER B 1 60 ? 28.145 28.192 5.054 1.00 14.95 60 SER B O 1
ATOM 1587 N N . ILE B 1 61 ? 26.200 29.306 5.372 1.00 14.56 61 ILE B N 1
ATOM 1588 C CA . ILE B 1 61 ? 26.721 30.579 4.897 1.00 14.88 61 ILE B CA 1
ATOM 1589 C C . ILE B 1 61 ? 26.645 31.576 6.048 1.00 15.98 61 ILE B C 1
ATOM 1590 O O . ILE B 1 61 ? 25.575 31.805 6.612 1.00 15.13 61 ILE B O 1
ATOM 1595 N N . ARG B 1 62 ? 27.791 32.161 6.352 1.00 17.01 62 ARG B N 1
ATOM 1596 C CA . ARG B 1 62 ? 27.918 33.144 7.415 1.00 19.39 62 ARG B CA 1
ATOM 1597 C C . ARG B 1 62 ? 28.542 34.394 6.831 1.00 19.89 62 ARG B C 1
ATOM 1598 O O . ARG B 1 62 ? 29.685 34.372 6.381 1.00 20.29 62 ARG B O 1
ATOM 1606 N N . LYS B 1 63 ? 27.791 35.492 6.824 1.00 21.14 63 LYS B N 1
ATOM 1607 C CA . LYS B 1 63 ? 28.318 36.766 6.326 1.00 22.78 63 LYS B CA 1
ATOM 1608 C C . LYS B 1 63 ? 29.012 36.669 4.964 1.00 22.02 63 LYS B C 1
ATOM 1609 O O . LYS B 1 63 ? 30.104 37.203 4.759 1.00 22.03 63 LYS B O 1
ATOM 1615 N N . GLY B 1 64 ? 28.353 35.995 4.025 1.00 21.19 64 GLY B N 1
ATOM 1616 C CA . GLY B 1 64 ? 28.860 35.864 2.669 1.00 21.40 64 GLY B CA 1
ATOM 1617 C C . GLY B 1 64 ? 29.880 34.752 2.484 1.00 21.22 64 GLY B C 1
ATOM 1618 O O . GLY B 1 64 ? 30.418 34.578 1.396 1.00 21.96 64 GLY B O 1
ATOM 1619 N N . LYS B 1 65 ? 30.154 33.996 3.541 1.00 20.64 65 LYS B N 1
ATOM 1620 C CA . LYS B 1 65 ? 31.247 33.022 3.484 1.00 20.19 65 LYS B CA 1
ATOM 1621 C C . LYS B 1 65 ? 30.743 31.622 3.738 1.00 18.47 65 LYS B C 1
ATOM 1622 O O . LYS B 1 65 ? 29.912 31.417 4.609 1.00 18.05 65 LYS B O 1
ATOM 1628 N N . GLN B 1 66 ? 31.276 30.652 3.002 1.00 17.70 66 GLN B N 1
ATOM 1629 C CA . GLN B 1 66 ? 30.977 29.260 3.285 1.00 16.90 66 GLN B CA 1
ATOM 1630 C C . GLN B 1 66 ? 31.770 28.732 4.481 1.00 17.47 66 GLN B C 1
ATOM 1631 O O . GLN B 1 66 ? 33.008 28.836 4.531 1.00 18.81 66 GLN B O 1
ATOM 1637 N N . ILE B 1 67 ? 31.052 28.153 5.433 1.00 17.09 67 ILE B N 1
ATOM 1638 C CA . ILE B 1 67 ? 31.643 27.492 6.600 1.00 16.94 67 ILE B CA 1
ATOM 1639 C C . ILE B 1 67 ? 31.322 26.007 6.457 1.00 16.05 67 ILE B C 1
ATOM 1640 O O . ILE B 1 67 ? 30.159 25.652 6.377 1.00 15.48 67 ILE B O 1
ATOM 1645 N N . ASN B 1 68 ? 32.334 25.135 6.422 1.00 15.62 68 ASN B N 1
ATOM 1646 C CA . ASN B 1 68 ? 32.051 23.702 6.271 1.00 14.64 68 ASN B CA 1
ATOM 1647 C C . ASN B 1 68 ? 32.512 22.861 7.459 1.00 14.49 68 ASN B C 1
ATOM 1648 O O . ASN B 1 68 ? 33.449 23.239 8.173 1.00 14.29 68 ASN B O 1
ATOM 1653 N N . SER B 1 69 ? 31.846 21.724 7.674 1.00 14.64 69 SER B N 1
ATOM 1654 C CA . SER B 1 69 ? 32.314 20.737 8.637 1.00 15.25 69 SER B CA 1
ATOM 1655 C C . SER B 1 69 ? 32.044 19.348 8.044 1.00 14.38 69 SER B C 1
ATOM 1656 O O . SER B 1 69 ? 30.893 19.025 7.696 1.00 14.69 69 SER B O 1
ATOM 1659 N N . PHE B 1 70 ? 33.096 18.543 7.892 1.00 13.40 70 PHE B N 1
ATOM 1660 C CA . PHE B 1 70 ? 32.894 17.155 7.528 1.00 12.54 70 PHE B CA 1
ATOM 1661 C C . PHE B 1 70 ? 33.850 16.251 8.297 1.00 11.92 70 PHE B C 1
ATOM 1662 O O . PHE B 1 70 ? 34.919 16.678 8.753 1.00 12.12 70 PHE B O 1
ATOM 1670 N N A GLU B 1 71 ? 33.450 14.997 8.460 0.50 12.06 71 GLU B N 1
ATOM 1671 N N B GLU B 1 71 ? 33.454 14.993 8.424 0.50 12.00 71 GLU B N 1
ATOM 1672 C CA A GLU B 1 71 ? 34.319 13.973 9.035 0.50 11.75 71 GLU B CA 1
ATOM 1673 C CA B GLU B 1 71 ? 34.295 13.971 9.027 0.50 11.64 71 GLU B CA 1
ATOM 1674 C C A GLU B 1 71 ? 33.822 12.613 8.552 0.50 11.61 71 GLU B C 1
ATOM 1675 C C B GLU B 1 71 ? 33.811 12.612 8.534 0.50 11.57 71 GLU B C 1
ATOM 1676 O O A GLU B 1 71 ? 32.619 12.338 8.601 0.50 11.77 71 GLU B O 1
ATOM 1677 O O B GLU B 1 71 ? 32.608 12.335 8.558 0.50 11.77 71 GLU B O 1
ATOM 1688 N N . TYR B 1 72 ? 34.750 11.790 8.068 1.00 11.33 72 TYR B N 1
ATOM 1689 C CA . TYR B 1 72 ? 34.433 10.434 7.544 1.00 11.04 72 TYR B CA 1
ATOM 1690 C C . TYR B 1 72 ? 35.411 9.386 8.023 1.00 11.02 72 TYR B C 1
ATOM 1691 O O . TYR B 1 72 ? 36.618 9.650 8.189 1.00 11.12 72 TYR B O 1
ATOM 1700 N N A ILE B 1 73 ? 34.864 8.193 8.262 0.50 11.55 73 ILE B N 1
ATOM 1701 N N B ILE B 1 73 ? 34.890 8.191 8.287 0.50 11.49 73 ILE B N 1
ATOM 1702 C CA A ILE B 1 73 ? 35.611 6.955 8.293 0.50 11.41 73 ILE B CA 1
ATOM 1703 C CA B ILE B 1 73 ? 35.714 7.008 8.262 0.50 11.21 73 ILE B CA 1
ATOM 1704 C C A ILE B 1 73 ? 35.384 6.328 6.917 0.50 11.33 73 ILE B C 1
ATOM 1705 C C B ILE B 1 73 ? 35.409 6.357 6.923 0.50 11.29 73 ILE B C 1
ATOM 1706 O O A ILE B 1 73 ? 34.230 6.186 6.477 0.50 11.58 73 ILE B O 1
ATOM 1707 O O B ILE B 1 73 ? 34.241 6.224 6.521 0.50 11.59 73 ILE B O 1
ATOM 1716 N N . ILE B 1 74 ? 36.471 5.994 6.217 1.00 11.70 74 ILE B N 1
ATOM 1717 C CA . ILE B 1 74 ? 36.358 5.387 4.886 1.00 11.06 74 ILE B CA 1
ATOM 1718 C C . ILE B 1 74 ? 37.044 4.033 4.989 1.00 11.58 74 ILE B C 1
ATOM 1719 O O . ILE B 1 74 ? 38.229 3.980 5.259 1.00 12.36 74 ILE B O 1
ATOM 1724 N N . LYS B 1 75 ? 36.272 2.967 4.823 1.00 11.99 75 LYS B N 1
ATOM 1725 C CA . LYS B 1 75 ? 36.802 1.596 4.942 1.00 13.06 75 LYS B CA 1
ATOM 1726 C C . LYS B 1 75 ? 36.447 0.818 3.691 1.00 13.33 75 LYS B C 1
ATOM 1727 O O . LYS B 1 75 ? 35.263 0.707 3.313 1.00 13.74 75 LYS B O 1
ATOM 1733 N N . PHE B 1 76 ? 37.478 0.281 3.032 1.00 13.44 76 PHE B N 1
ATOM 1734 C CA . PHE B 1 76 ? 37.301 -0.297 1.731 1.00 13.45 76 PHE B CA 1
ATOM 1735 C C . PHE B 1 76 ? 38.323 -1.381 1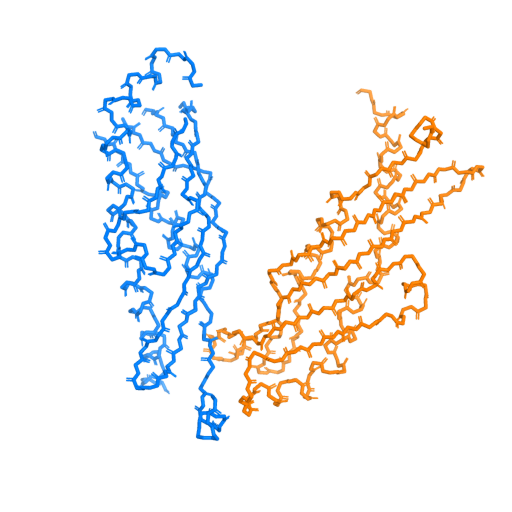.502 1.00 12.54 76 PHE B C 1
ATOM 1736 O O . PHE B 1 76 ? 39.071 -1.731 2.410 1.00 12.40 76 PHE B O 1
ATOM 1744 N N . GLU B 1 77 ? 38.331 -1.928 0.297 1.00 12.97 77 GLU B N 1
ATOM 1745 C CA . GLU B 1 77 ? 39.260 -2.993 -0.018 1.00 13.15 77 GLU B CA 1
ATOM 1746 C C . GLU B 1 77 ? 40.157 -2.627 -1.202 1.00 13.01 77 GLU B C 1
ATOM 1747 O O . GLU B 1 77 ? 39.776 -1.826 -2.033 1.00 12.61 77 GLU B O 1
ATOM 1753 N N . TRP B 1 78 ? 41.357 -3.194 -1.242 1.00 12.80 78 TRP B N 1
ATOM 1754 C CA . TRP B 1 78 ? 42.257 -2.986 -2.389 1.00 12.72 78 TRP B CA 1
ATOM 1755 C C . TRP B 1 78 ? 42.464 -4.303 -3.118 1.00 13.01 78 TRP B C 1
ATOM 1756 O O . TRP B 1 78 ? 42.397 -5.385 -2.516 1.00 13.00 78 TRP B O 1
ATOM 1767 N N . LEU B 1 79 ? 42.695 -4.203 -4.424 1.00 13.02 79 LEU B N 1
ATOM 1768 C CA . LEU B 1 79 ? 42.826 -5.356 -5.299 1.00 13.55 79 LEU B CA 1
ATOM 1769 C C . LEU B 1 79 ? 43.949 -5.046 -6.279 1.00 14.92 79 LEU B C 1
ATOM 1770 O O . LEU B 1 79 ? 44.412 -3.903 -6.380 1.00 13.80 79 LEU B O 1
ATOM 1775 N N . TYR B 1 80 ? 44.375 -6.065 -7.020 1.00 15.31 80 TYR B N 1
ATOM 1776 C CA . TYR B 1 80 ? 45.386 -5.816 -8.039 1.00 16.49 80 TYR B CA 1
ATOM 1777 C C . TYR B 1 80 ? 45.185 -6.676 -9.256 1.00 17.13 80 TYR B C 1
ATOM 1778 O O . TYR B 1 80 ? 44.650 -7.787 -9.173 1.00 17.47 80 TYR B O 1
ATOM 1787 N N A SER B 1 81 ? 45.597 -6.142 -10.406 0.50 17.93 81 SER B N 1
ATOM 1788 N N B SER B 1 81 ? 45.640 -6.158 -10.391 0.50 17.76 81 SER B N 1
ATOM 1789 C CA A SER B 1 81 ? 45.592 -6.867 -11.665 0.50 18.49 81 SER B CA 1
ATOM 1790 C CA B SER B 1 81 ? 45.590 -6.864 -11.646 0.50 18.14 81 SER B CA 1
ATOM 1791 C C A SER B 1 81 ? 47.030 -7.091 -12.112 0.50 18.83 81 SER B C 1
ATOM 1792 C C B SER B 1 81 ? 47.016 -7.084 -12.143 0.50 18.63 81 SER B C 1
ATOM 1793 O O A SER B 1 81 ? 47.846 -6.170 -12.098 0.50 18.38 81 SER B O 1
ATOM 1794 O O B SER B 1 81 ? 47.815 -6.150 -12.189 0.50 18.26 81 SER B O 1
ATOM 1799 N N . LYS B 1 82 ? 47.338 -8.325 -12.477 1.00 19.53 82 LYS B N 1
ATOM 1800 C CA . LYS B 1 82 ? 48.614 -8.641 -13.110 1.00 21.78 82 LYS B CA 1
ATOM 1801 C C . LYS B 1 82 ? 48.383 -8.284 -14.574 1.00 23.38 82 LYS B C 1
ATOM 1802 O O . LYS B 1 82 ? 47.798 -9.073 -15.312 1.00 23.41 82 LYS B O 1
ATOM 1808 N N . LYS B 1 83 ? 48.756 -7.037 -14.897 1.00 26.00 83 LYS B N 1
ATOM 1809 C CA . LYS B 1 83 ? 48.367 -6.258 -16.105 1.00 28.11 83 LYS B CA 1
ATOM 1810 C C . LYS B 1 83 ? 48.625 -6.998 -17.397 1.00 29.25 83 LYS B C 1
ATOM 1811 O O . LYS B 1 83 ? 47.761 -7.057 -18.297 1.00 30.10 83 LYS B O 1
ATOM 1814 N N . LYS B 1 84 ? 49.825 -7.549 -17.499 1.00 29.96 84 LYS B N 1
ATOM 1815 C CA . LYS B 1 84 ? 50.222 -8.274 -18.697 1.00 30.35 84 LYS B CA 1
ATOM 1816 C C . LYS B 1 84 ? 49.553 -9.646 -18.781 1.00 30.29 84 LYS B C 1
ATOM 1817 O O . LYS B 1 84 ? 49.595 -10.261 -19.837 1.00 29.99 84 LYS B O 1
ATOM 1819 N N . GLU B 1 85 ? 48.942 -10.119 -17.691 1.00 29.47 85 GLU B N 1
ATOM 1820 C CA . GLU B 1 85 ? 48.362 -11.500 -17.670 1.00 28.56 85 GLU B CA 1
ATOM 1821 C C . GLU B 1 85 ? 46.818 -11.648 -17.536 1.00 27.30 85 GLU B C 1
ATOM 1822 O O . GLU B 1 85 ? 46.303 -12.760 -17.567 1.00 27.04 85 GLU B O 1
ATOM 1828 N N . GLY B 1 86 ? 46.095 -10.545 -17.357 1.00 26.87 86 GLY B N 1
ATOM 1829 C CA . GLY B 1 86 ? 44.630 -10.569 -17.325 1.00 25.15 86 GLY B CA 1
ATOM 1830 C C . GLY B 1 86 ? 44.012 -11.376 -16.188 1.00 24.62 86 GLY B C 1
ATOM 1831 O O . GLY B 1 86 ? 43.087 -12.169 -16.410 1.00 23.69 86 GLY B O 1
ATOM 1832 N N . LYS B 1 87 ? 44.571 -11.194 -14.990 1.00 23.75 87 LYS B N 1
ATOM 1833 C CA . LYS B 1 87 ? 44.091 -11.843 -13.765 1.00 22.32 87 LYS B CA 1
ATOM 1834 C C . LYS B 1 87 ? 43.970 -10.786 -12.666 1.00 20.60 87 LYS B C 1
ATOM 1835 O O . LYS B 1 87 ? 44.939 -10.091 -12.378 1.00 20.33 87 LYS B O 1
ATOM 1841 N N . ASP B 1 88 ? 42.803 -10.719 -12.025 1.00 19.02 88 ASP B N 1
ATOM 1842 C CA . ASP B 1 88 ? 42.576 -9.796 -10.903 1.00 17.38 88 ASP B CA 1
ATOM 1843 C C . ASP B 1 88 ? 42.556 -10.573 -9.592 1.00 15.69 88 ASP B C 1
ATOM 1844 O O . ASP B 1 88 ? 42.015 -11.666 -9.544 1.00 14.03 88 ASP B O 1
ATOM 1849 N N . TYR B 1 89 ? 43.113 -9.986 -8.541 1.00 14.89 89 TYR B N 1
ATOM 1850 C CA . TYR B 1 89 ? 43.215 -10.626 -7.230 1.00 13.80 89 TYR B CA 1
ATOM 1851 C C . TYR B 1 89 ? 42.779 -9.705 -6.096 1.00 14.26 89 TYR B C 1
ATOM 1852 O O . TYR B 1 89 ? 42.946 -8.489 -6.175 1.00 13.92 89 TYR B O 1
ATOM 1861 N N . PHE B 1 90 ? 42.252 -10.296 -5.030 1.00 13.76 90 PHE B N 1
ATOM 1862 C CA . PHE B 1 90 ? 42.004 -9.581 -3.797 1.00 13.23 90 PHE B CA 1
ATOM 1863 C C . PHE B 1 90 ? 43.290 -9.355 -2.987 1.00 13.07 90 PHE B C 1
ATOM 1864 O O . PHE B 1 90 ? 44.085 -10.276 -2.767 1.00 13.67 90 PHE B O 1
ATOM 1872 N N . GLY B 1 91 ? 43.463 -8.136 -2.480 1.00 12.61 91 GLY B N 1
ATOM 1873 C CA . GLY B 1 91 ? 44.669 -7.766 -1.728 1.00 13.03 91 GLY B CA 1
ATOM 1874 C C . GLY B 1 91 ? 44.470 -7.603 -0.232 1.00 13.42 91 GLY B C 1
ATOM 1875 O O . GLY B 1 91 ? 45.237 -8.155 0.590 1.00 14.35 91 GLY B O 1
ATOM 1876 N N . GLY B 1 92 ? 43.462 -6.818 0.139 1.00 13.17 92 GLY B N 1
ATOM 1877 C CA . GLY B 1 92 ? 43.218 -6.601 1.554 1.00 14.18 92 GLY B CA 1
ATOM 1878 C C . GLY B 1 92 ? 42.345 -5.398 1.806 1.00 14.29 92 GLY B C 1
ATOM 1879 O O . GLY B 1 92 ? 41.487 -5.054 0.984 1.00 13.77 92 GLY B O 1
ATOM 1880 N N . SER B 1 93 ? 42.534 -4.794 2.974 1.00 14.87 93 SER B N 1
ATOM 1881 C CA . SER B 1 93 ? 41.661 -3.700 3.429 1.00 14.95 93 SER B CA 1
ATOM 1882 C C . SER B 1 93 ? 42.438 -2.399 3.547 1.00 14.30 93 SER B C 1
ATOM 1883 O O . SER B 1 93 ? 43.657 -2.405 3.728 1.00 13.87 93 SER B O 1
ATOM 1886 N N . VAL B 1 94 ? 41.702 -1.293 3.448 1.00 14.00 94 VAL B N 1
ATOM 1887 C CA . VAL B 1 94 ? 42.222 0.048 3.653 1.00 13.08 94 VAL B CA 1
ATOM 1888 C C . VAL B 1 94 ? 41.239 0.767 4.558 1.00 13.40 94 VAL B C 1
ATOM 1889 O O . VAL B 1 94 ? 40.018 0.716 4.336 1.00 13.59 94 VAL B O 1
ATOM 1893 N N . GLU B 1 95 ? 41.773 1.440 5.572 1.00 13.20 95 GLU B N 1
ATOM 1894 C CA . GLU B 1 95 ? 40.949 2.198 6.496 1.00 13.37 95 GLU B CA 1
ATOM 1895 C C . GLU B 1 95 ? 41.508 3.589 6.667 1.00 13.64 95 GLU B C 1
ATOM 1896 O O . GLU B 1 95 ? 42.684 3.763 7.023 1.00 13.14 95 GLU B O 1
ATOM 1902 N N . ILE B 1 96 ? 40.652 4.584 6.453 1.00 13.47 96 ILE B N 1
ATOM 1903 C CA . ILE B 1 96 ? 41.020 5.960 6.729 1.00 13.33 96 ILE B CA 1
ATOM 1904 C C . ILE B 1 96 ? 40.116 6.374 7.879 1.00 13.69 96 ILE B C 1
ATOM 1905 O O . ILE B 1 96 ? 38.922 6.634 7.680 1.00 13.59 96 ILE B O 1
ATOM 1910 N N . PRO B 1 97 ? 40.663 6.369 9.095 1.00 13.71 97 PRO B N 1
ATOM 1911 C CA . PRO B 1 97 ? 39.733 6.480 10.216 1.00 14.41 97 PRO B CA 1
ATOM 1912 C C . PRO B 1 97 ? 39.253 7.913 10.468 1.00 14.66 97 PRO B C 1
ATOM 1913 O O . PRO B 1 97 ? 38.233 8.114 11.143 1.00 15.84 97 PRO B O 1
ATOM 1917 N N . ASP B 1 98 ? 39.946 8.886 9.900 1.00 14.98 98 ASP B N 1
ATOM 1918 C CA . ASP B 1 98 ? 39.671 10.279 10.216 1.00 16.58 98 ASP B CA 1
ATOM 1919 C C . ASP B 1 98 ? 39.876 11.220 9.042 1.00 15.96 98 ASP B C 1
ATOM 1920 O O . ASP B 1 98 ? 40.830 11.992 9.006 1.00 18.06 98 ASP B O 1
ATOM 1925 N N . PHE B 1 99 ? 38.976 11.178 8.078 1.00 14.18 99 PHE B N 1
ATOM 1926 C CA . PHE B 1 99 ? 39.076 12.090 6.938 1.00 14.09 99 PHE B CA 1
ATOM 1927 C C . PHE B 1 99 ? 38.142 13.268 7.242 1.00 13.25 99 PHE B C 1
ATOM 1928 O O . PHE B 1 99 ? 36.939 13.126 7.167 1.00 14.38 99 PHE B O 1
ATOM 1936 N N . SER B 1 100 ? 38.692 14.430 7.571 1.00 13.13 100 SER B N 1
ATOM 1937 C CA . SER B 1 100 ? 37.886 15.491 8.148 1.00 11.97 100 SER B CA 1
ATOM 1938 C C . SER B 1 100 ? 38.319 16.877 7.684 1.00 12.43 100 SER B C 1
ATOM 1939 O O . SER B 1 100 ? 39.399 17.052 7.092 1.00 11.74 100 SER B O 1
ATOM 1942 N N . THR B 1 101 ? 37.495 17.884 7.982 1.00 13.35 101 THR B N 1
ATOM 1943 C CA . THR B 1 101 ? 37.935 19.267 7.732 1.00 14.69 101 THR B CA 1
ATOM 1944 C C . THR B 1 101 ? 39.364 19.521 8.275 1.00 16.25 101 THR B C 1
ATOM 1945 O O . THR B 1 101 ? 40.214 20.107 7.586 1.00 16.38 101 THR B O 1
ATOM 1949 N N . PHE B 1 102 ? 39.621 19.076 9.502 1.00 18.30 102 PHE B N 1
ATOM 1950 C CA . PHE B 1 102 ? 40.895 19.330 10.199 1.00 20.37 102 PHE B CA 1
ATOM 1951 C C . PHE B 1 102 ? 42.051 18.543 9.558 1.00 20.49 102 PHE B C 1
ATOM 1952 O O . PHE B 1 102 ? 43.121 19.108 9.275 1.00 21.54 102 PHE B O 1
ATOM 1960 N N . SER B 1 103 ? 41.843 17.252 9.297 1.00 20.45 103 SER B N 1
ATOM 1961 C CA . SER B 1 103 ? 42.940 16.388 8.807 1.00 20.78 103 SER B CA 1
ATOM 1962 C C . SER B 1 103 ? 43.234 16.622 7.324 1.00 21.20 103 SER B C 1
ATOM 1963 O O . SER B 1 103 ? 44.338 16.336 6.850 1.00 20.63 103 SER B O 1
ATOM 1966 N N . LEU B 1 104 ? 42.247 17.127 6.584 1.00 21.73 104 LEU B N 1
ATOM 1967 C CA . LEU B 1 104 ? 42.469 17.429 5.173 1.00 23.53 104 LEU B CA 1
ATOM 1968 C C . LEU B 1 104 ? 43.353 18.667 5.008 1.00 25.05 104 LEU B C 1
ATOM 1969 O O . LEU B 1 104 ? 44.158 18.723 4.090 1.00 25.24 104 LEU B O 1
ATOM 1974 N N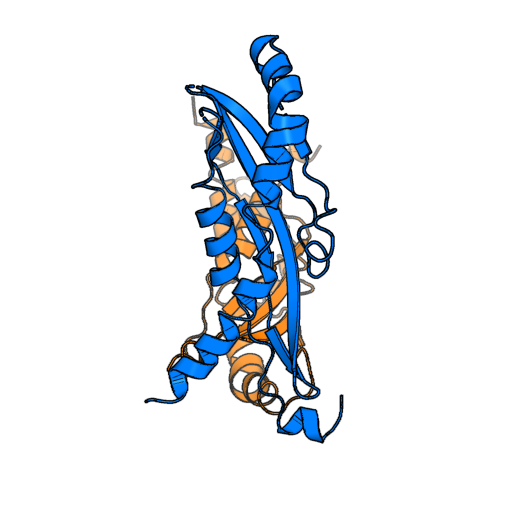 . GLU B 1 105 ? 43.206 19.627 5.918 1.00 27.18 105 GLU B N 1
ATOM 1975 C CA . GLU B 1 105 ? 43.880 20.921 5.829 1.00 29.11 105 GLU B CA 1
ATOM 1976 C C . GLU B 1 105 ? 45.375 20.704 5.835 1.00 30.34 105 GLU B C 1
ATOM 1977 O O . GLU B 1 105 ? 46.093 21.235 4.967 1.00 31.39 105 GLU B O 1
ATOM 1979 N N . GLU B 1 106 ? 45.828 19.882 6.779 1.00 31.05 106 GLU B N 1
ATOM 1980 C CA . GLU B 1 106 ? 47.235 19.479 6.853 1.00 31.94 106 GLU B CA 1
ATOM 1981 C C . GLU B 1 106 ? 47.594 18.249 5.998 1.00 32.04 106 GLU B C 1
ATOM 1982 O O . GLU B 1 106 ? 48.755 17.820 6.008 1.00 32.54 106 GLU B O 1
ATOM 1984 N N . ASN B 1 107 ? 46.609 17.689 5.272 1.00 31.66 107 ASN B N 1
ATOM 1985 C CA . ASN B 1 107 ? 46.775 16.445 4.473 1.00 31.26 107 ASN B CA 1
ATOM 1986 C C . ASN B 1 107 ? 47.505 15.322 5.243 1.00 31.10 107 ASN B C 1
ATOM 1987 O O . ASN B 1 107 ? 48.182 14.475 4.640 1.00 31.61 107 ASN B O 1
ATOM 1992 N N . ASP B 1 108 ? 47.355 15.317 6.569 1.00 29.84 108 ASP B N 1
ATOM 1993 C CA . ASP B 1 108 ? 48.140 14.433 7.430 1.00 29.25 108 ASP B CA 1
ATOM 1994 C C . ASP B 1 108 ? 47.387 13.247 8.058 1.00 27.96 108 ASP B C 1
ATOM 1995 O O . ASP B 1 108 ? 47.875 12.626 9.018 1.00 28.44 108 ASP B O 1
ATOM 2000 N N . TYR B 1 109 ? 46.227 12.904 7.503 1.00 25.78 109 TYR B N 1
ATOM 2001 C CA . TYR B 1 109 ? 45.426 11.808 8.054 1.00 23.47 109 TYR B CA 1
ATOM 2002 C C . TYR B 1 109 ? 46.065 10.436 7.796 1.00 22.79 109 TYR B C 1
ATOM 2003 O O . TYR B 1 109 ? 46.784 10.242 6.792 1.00 23.24 109 TYR B O 1
ATOM 2012 N N . ALA B 1 110 ? 45.807 9.498 8.708 1.00 21.03 110 ALA B N 1
ATOM 2013 C CA . ALA B 1 110 ? 46.275 8.103 8.577 1.00 19.55 110 ALA B CA 1
ATOM 2014 C C . ALA B 1 110 ? 45.532 7.337 7.489 1.00 18.44 110 ALA B C 1
ATOM 2015 O O . ALA B 1 110 ? 44.320 7.478 7.331 1.00 17.54 110 ALA B O 1
ATOM 2017 N N . ILE B 1 111 ? 46.272 6.499 6.772 1.00 17.78 111 ILE B N 1
ATOM 2018 C CA . ILE B 1 111 ? 45.691 5.519 5.855 1.00 17.06 111 ILE B CA 1
ATOM 2019 C C . ILE B 1 111 ? 46.303 4.180 6.275 1.00 17.45 111 ILE B C 1
ATOM 2020 O O . ILE B 1 111 ? 47.514 3.995 6.181 1.00 17.53 111 ILE B O 1
ATOM 2025 N N . ASN B 1 112 ? 45.474 3.291 6.813 1.00 16.90 112 ASN B N 1
ATOM 2026 C CA . ASN B 1 112 ? 45.948 2.009 7.312 1.00 17.09 112 ASN B CA 1
ATOM 2027 C C . ASN B 1 112 ? 45.609 0.932 6.307 1.00 16.23 112 ASN B C 1
ATOM 2028 O O . ASN B 1 112 ? 44.434 0.697 6.031 1.00 16.42 112 ASN B O 1
ATOM 2033 N N . ILE B 1 113 ? 46.646 0.282 5.772 1.00 15.70 113 ILE B N 1
ATOM 2034 C CA . ILE B 1 113 ? 46.479 -0.751 4.740 1.00 15.58 113 ILE B CA 1
ATOM 2035 C C . ILE B 1 113 ? 46.919 -2.087 5.298 1.00 16.58 113 ILE B C 1
ATOM 2036 O O . ILE B 1 113 ? 48.017 -2.206 5.873 1.00 15.85 113 ILE B O 1
ATOM 2041 N N . GLU B 1 114 ? 46.037 -3.071 5.140 1.00 17.39 114 GLU B N 1
ATOM 2042 C CA . GLU B 1 114 ? 46.308 -4.447 5.584 1.00 18.77 114 GLU B CA 1
ATOM 2043 C C . GLU B 1 114 ? 46.308 -5.423 4.430 1.00 18.31 114 GLU B C 1
ATOM 2044 O O . GLU B 1 114 ? 45.669 -5.181 3.401 1.00 17.64 114 GLU B O 1
ATOM 2050 N N A ARG B 1 115 ? 47.003 -6.539 4.620 0.50 18.29 115 ARG B N 1
ATOM 2051 N N B ARG B 1 115 ? 47.016 -6.533 4.617 0.50 18.28 115 ARG B N 1
ATOM 2052 C CA A ARG B 1 115 ? 47.036 -7.607 3.627 0.50 18.45 115 ARG B CA 1
ATOM 2053 C CA B ARG B 1 115 ? 47.047 -7.619 3.639 0.50 18.45 115 ARG B CA 1
ATOM 2054 C C A ARG B 1 115 ? 46.135 -8.748 4.086 0.50 18.61 115 ARG B C 1
ATOM 2055 C C B ARG B 1 115 ? 46.118 -8.739 4.092 0.50 18.61 115 ARG B C 1
ATOM 2056 O O A ARG B 1 115 ? 46.080 -9.052 5.279 0.50 18.37 115 ARG B O 1
ATOM 2057 O O B ARG B 1 115 ? 46.039 -9.032 5.288 0.50 18.36 115 ARG B O 1
ATOM 2072 N N . THR B 1 116 ? 45.404 -9.349 3.146 1.00 18.21 116 THR B N 1
ATOM 2073 C CA . THR B 1 116 ? 44.446 -10.429 3.480 1.00 19.17 116 THR B CA 1
ATOM 2074 C C . THR B 1 116 ? 45.092 -11.698 4.063 1.00 19.65 116 THR B C 1
ATOM 2075 O O . THR B 1 116 ? 44.466 -12.419 4.870 1.00 20.95 116 THR B O 1
ATOM 2079 N N . ASP B 1 117 ? 46.341 -11.952 3.685 1.00 19.52 117 ASP B N 1
ATOM 2080 C CA . ASP B 1 117 ? 47.066 -13.116 4.166 1.00 20.21 117 ASP B CA 1
ATOM 2081 C C . ASP B 1 117 ? 48.545 -12.793 4.216 1.00 19.57 117 ASP B C 1
ATOM 2082 O O . ASP B 1 117 ? 48.965 -11.713 3.813 1.00 19.12 117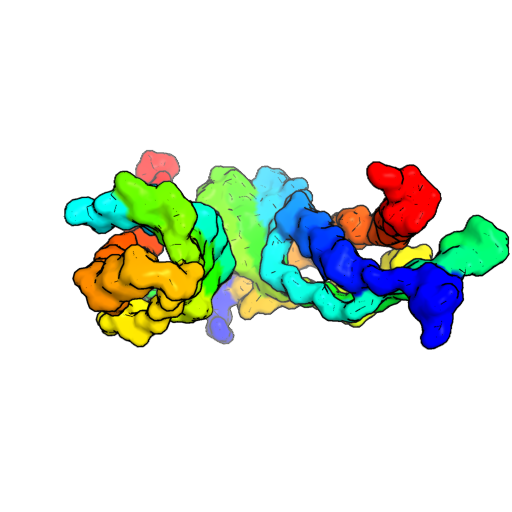 ASP B O 1
ATOM 2087 N N . GLU B 1 118 ? 49.338 -13.729 4.725 1.00 20.01 118 GLU B N 1
ATOM 2088 C CA . GLU B 1 118 ? 50.745 -13.491 4.941 1.00 20.62 118 GLU B CA 1
ATOM 2089 C C . GLU B 1 118 ? 51.632 -13.888 3.759 1.00 20.34 118 GLU B C 1
ATOM 2090 O O . GLU B 1 118 ? 52.850 -13.976 3.912 1.00 19.89 118 GLU B O 1
ATOM 2096 N N . SER B 1 119 ? 51.040 -14.130 2.592 1.00 19.77 119 SER B N 1
ATOM 2097 C CA . SER B 1 119 ? 51.818 -14.556 1.423 1.00 20.77 119 SER B CA 1
ATOM 2098 C C . SER B 1 119 ? 52.892 -13.573 0.909 1.00 21.35 119 SER B C 1
ATOM 2099 O O . SER B 1 119 ? 52.779 -12.330 1.058 1.00 21.16 119 SER B O 1
ATOM 2102 N N . GLU B 1 120 ? 53.939 -14.143 0.314 1.00 22.06 120 GLU B N 1
ATOM 2103 C CA . GLU B 1 120 ? 55.055 -13.366 -0.257 1.00 24.13 120 GLU B CA 1
ATOM 2104 C C . GLU B 1 120 ? 54.645 -12.394 -1.359 1.00 24.85 120 GLU B C 1
ATOM 2105 O O . GLU B 1 120 ? 55.169 -11.285 -1.424 1.00 25.17 120 GLU B O 1
ATOM 2111 N N . ASN B 1 121 ? 53.730 -12.809 -2.233 1.00 26.11 121 ASN B N 1
ATOM 2112 C CA . ASN B 1 121 ? 53.222 -11.892 -3.277 1.00 26.76 121 ASN B CA 1
ATOM 2113 C C . ASN B 1 121 ? 52.610 -10.586 -2.752 1.00 25.80 121 ASN B C 1
ATOM 2114 O O . ASN B 1 121 ? 52.896 -9.512 -3.272 1.00 25.86 121 ASN B O 1
ATOM 2119 N N . LEU B 1 122 ? 51.765 -10.682 -1.734 1.00 24.38 122 LEU B N 1
ATOM 2120 C CA . LEU B 1 122 ? 51.148 -9.487 -1.156 1.00 22.71 122 LEU B CA 1
ATOM 2121 C C . LEU B 1 122 ? 52.125 -8.626 -0.387 1.00 23.02 122 LEU B C 1
ATOM 2122 O O . LEU B 1 122 ? 52.013 -7.393 -0.398 1.00 22.89 122 LEU B O 1
ATOM 2127 N N A ARG B 1 123 ? 53.094 -9.255 0.278 0.50 22.58 123 ARG B N 1
ATOM 2128 N N B ARG B 1 123 ? 53.093 -9.266 0.270 0.50 22.52 123 ARG B N 1
ATOM 2129 C CA A ARG B 1 123 ? 54.116 -8.483 0.970 0.50 22.48 123 ARG B CA 1
ATOM 2130 C CA B ARG B 1 123 ? 54.137 -8.536 0.973 0.50 22.39 123 ARG B CA 1
ATOM 2131 C C A ARG B 1 123 ? 54.883 -7.632 -0.035 0.50 22.05 123 ARG B C 1
ATOM 2132 C C B ARG B 1 123 ? 54.904 -7.659 -0.016 0.50 22.01 123 ARG B C 1
ATOM 2133 O O A ARG B 1 123 ? 55.142 -6.451 0.216 0.50 21.65 123 ARG B O 1
ATOM 2134 O O B ARG B 1 123 ? 55.168 -6.484 0.259 0.50 21.62 123 ARG B O 1
ATOM 2149 N N . PHE B 1 124 ? 55.236 -8.228 -1.174 1.00 22.00 124 PHE B N 1
ATOM 2150 C CA . PHE B 1 124 ? 55.963 -7.498 -2.208 1.00 21.82 124 PHE B CA 1
ATOM 2151 C C . PHE B 1 124 ? 55.146 -6.302 -2.714 1.00 21.78 124 PHE B C 1
ATOM 2152 O O . PHE B 1 124 ? 55.672 -5.203 -2.816 1.00 21.44 124 PHE B O 1
ATOM 2160 N N . ILE B 1 125 ? 53.866 -6.532 -3.003 1.00 21.98 125 ILE B N 1
ATOM 2161 C CA . ILE B 1 125 ? 52.973 -5.462 -3.483 1.00 21.62 125 ILE B CA 1
ATOM 2162 C C . ILE B 1 125 ? 52.850 -4.367 -2.443 1.00 22.01 125 ILE B C 1
ATOM 2163 O O . ILE B 1 125 ? 52.997 -3.196 -2.766 1.00 21.16 125 ILE B O 1
ATOM 2168 N N . TYR B 1 126 ? 52.584 -4.749 -1.197 1.00 22.59 126 TYR B N 1
ATOM 2169 C CA . TYR B 1 126 ? 52.484 -3.768 -0.112 1.00 23.57 126 TYR B CA 1
ATOM 2170 C C . TYR B 1 126 ? 53.754 -2.937 0.034 1.00 24.55 126 TYR B C 1
ATOM 2171 O O . TYR B 1 126 ? 53.689 -1.715 0.026 1.00 25.01 126 TYR B O 1
ATOM 2180 N N . ASP B 1 127 ? 54.904 -3.601 0.180 1.00 24.78 127 ASP B N 1
ATOM 2181 C CA . ASP B 1 127 ? 56.171 -2.893 0.378 1.00 25.42 127 ASP B CA 1
ATOM 2182 C C . ASP B 1 127 ? 56.567 -2.049 -0.821 1.00 24.54 127 ASP B C 1
ATOM 2183 O O . ASP B 1 127 ? 57.019 -0.921 -0.654 1.00 25.32 127 ASP B O 1
ATOM 2188 N N . SER B 1 128 ? 56.396 -2.583 -2.024 1.00 23.31 128 SER B N 1
ATOM 2189 C CA . SER B 1 128 ? 56.927 -1.911 -3.212 1.00 22.75 128 SER B CA 1
ATOM 2190 C C . SER B 1 128 ? 56.055 -0.781 -3.720 1.00 21.97 128 SER B C 1
ATOM 2191 O O . SER B 1 128 ? 56.568 0.171 -4.296 1.00 21.89 128 SER B O 1
ATOM 2194 N N . ILE B 1 129 ? 54.747 -0.884 -3.502 1.00 21.83 129 ILE B N 1
ATOM 2195 C CA . ILE B 1 129 ? 53.807 0.068 -4.094 1.00 21.21 129 ILE B CA 1
ATOM 2196 C C . ILE B 1 129 ? 52.929 0.748 -3.045 1.00 21.03 129 ILE B C 1
ATOM 2197 O O . ILE B 1 129 ? 52.792 1.979 -3.051 1.00 20.55 129 ILE B O 1
ATOM 2202 N N . LEU B 1 130 ? 52.325 -0.040 -2.157 1.00 20.98 130 LEU B N 1
ATOM 2203 C CA . LEU B 1 130 ? 51.200 0.481 -1.352 1.00 21.57 130 LEU B CA 1
ATOM 2204 C C . LEU B 1 130 ? 51.599 1.406 -0.210 1.00 22.55 130 LEU B C 1
ATOM 2205 O O . LEU B 1 130 ? 50.976 2.464 -0.012 1.00 21.19 130 LEU B O 1
ATOM 2210 N N . LYS B 1 131 ? 52.623 1.010 0.539 1.00 24.18 131 LYS B N 1
ATOM 2211 C CA . LYS B 1 131 ? 52.962 1.693 1.787 1.00 25.56 131 LYS B CA 1
ATOM 2212 C C . LYS B 1 131 ? 53.379 3.143 1.585 1.00 25.93 131 LYS B C 1
ATOM 2213 O O . LYS B 1 131 ? 53.252 3.948 2.498 1.00 27.07 131 LYS B O 1
ATOM 2219 N N . LYS B 1 132 ? 53.877 3.476 0.396 1.00 25.66 132 LYS B N 1
ATOM 2220 C CA . LYS B 1 132 ? 54.245 4.855 0.128 1.00 25.39 132 LYS B CA 1
ATOM 2221 C C . LYS B 1 132 ? 53.438 5.443 -1.042 1.00 23.90 132 LYS B C 1
ATOM 2222 O O . LYS B 1 132 ? 52.595 6.319 -0.825 1.00 23.75 132 LYS B O 1
ATOM 2228 N N . GLU B 1 133 ? 53.679 4.966 -2.266 1.00 22.63 133 GLU B N 1
ATOM 2229 C CA . GLU B 1 133 ? 52.988 5.497 -3.462 1.00 21.62 133 GLU B CA 1
ATOM 2230 C C . GLU B 1 133 ? 51.463 5.328 -3.395 1.00 19.93 133 GLU B C 1
ATOM 2231 O O . GLU B 1 133 ? 50.708 6.246 -3.748 1.00 20.45 133 GLU B O 1
ATOM 2237 N N . GLY B 1 134 ? 51.011 4.156 -2.965 1.00 18.82 134 GLY B N 1
ATOM 2238 C CA . GLY B 1 134 ? 49.566 3.908 -2.852 1.00 17.59 134 GLY B CA 1
ATOM 2239 C C . GLY B 1 134 ? 48.857 4.919 -1.970 1.00 17.80 134 GLY B C 1
ATOM 2240 O O . GLY B 1 134 ? 47.787 5.456 -2.329 1.00 16.12 134 GLY B O 1
ATOM 2241 N N . LYS B 1 135 ? 49.447 5.156 -0.803 1.00 17.45 135 LYS B N 1
ATOM 2242 C CA . LYS B 1 135 ? 48.933 6.136 0.143 1.00 18.23 135 LYS B CA 1
ATOM 2243 C C . LYS B 1 135 ? 48.976 7.532 -0.486 1.00 18.61 135 LYS B C 1
ATOM 2244 O O . LYS B 1 135 ? 48.015 8.301 -0.387 1.00 19.03 135 LYS B O 1
ATOM 2250 N N . GLU B 1 136 ? 50.078 7.857 -1.158 1.00 18.88 136 GLU B N 1
ATOM 2251 C CA . GLU B 1 136 ? 50.197 9.158 -1.818 1.00 19.33 136 GLU B CA 1
ATOM 2252 C C . GLU B 1 136 ? 49.064 9.350 -2.836 1.00 18.16 136 GLU B C 1
ATOM 2253 O O . GLU B 1 136 ? 48.439 10.415 -2.886 1.00 17.62 136 GLU B O 1
ATOM 2259 N N . LYS B 1 137 ? 48.785 8.316 -3.635 1.00 16.81 137 LYS B N 1
ATOM 2260 C CA . LYS B 1 137 ? 47.787 8.428 -4.711 1.00 16.40 137 LYS B CA 1
ATOM 2261 C C . LYS B 1 137 ? 46.362 8.511 -4.155 1.00 15.46 137 LYS B C 1
ATOM 2262 O O . LYS B 1 137 ? 45.498 9.212 -4.723 1.00 15.22 137 LYS B O 1
ATOM 2268 N N . ILE B 1 138 ? 46.109 7.788 -3.062 1.00 15.10 138 ILE B N 1
ATOM 2269 C CA . ILE B 1 138 ? 44.802 7.880 -2.371 1.00 15.11 138 ILE B CA 1
ATOM 2270 C C . ILE B 1 138 ? 44.571 9.318 -1.887 1.00 15.05 138 ILE B C 1
ATOM 2271 O O . ILE B 1 138 ? 43.469 9.888 -2.079 1.00 14.87 138 ILE B O 1
ATOM 2276 N N . LYS B 1 139 ? 45.591 9.909 -1.268 1.00 15.15 139 LYS B N 1
ATOM 2277 C CA . LYS B 1 139 ? 45.462 11.296 -0.776 1.00 16.52 139 LYS B CA 1
ATOM 2278 C C . LYS B 1 139 ? 45.226 12.273 -1.928 1.00 16.81 139 LYS B C 1
ATOM 2279 O O . LYS B 1 139 ? 44.387 13.186 -1.828 1.00 16.83 139 LYS B O 1
ATOM 2285 N N . GLU B 1 140 ? 45.933 12.063 -3.037 1.00 16.51 140 GLU B N 1
ATOM 2286 C CA . GLU B 1 140 ? 45.739 12.904 -4.223 1.00 16.67 140 GLU B CA 1
ATOM 2287 C C . GLU B 1 140 ? 44.306 12.775 -4.754 1.00 15.95 140 GLU B C 1
ATOM 2288 O O . GLU B 1 140 ? 43.686 13.774 -5.134 1.00 15.10 140 GLU B O 1
ATOM 2294 N N A CYS B 1 141 ? 43.801 11.541 -4.776 0.50 15.10 141 CYS B N 1
ATOM 2295 N N B CYS B 1 141 ? 43.753 11.565 -4.786 0.50 15.88 141 CYS B N 1
ATOM 2296 C CA A CYS B 1 141 ? 42.437 11.242 -5.188 0.50 14.71 141 CYS B CA 1
ATOM 2297 C CA B CYS B 1 141 ? 42.403 11.429 -5.317 0.50 16.31 141 CYS B CA 1
ATOM 2298 C C A CYS B 1 141 ? 41.405 12.052 -4.401 0.50 15.13 141 CYS B C 1
ATOM 2299 C C B CYS B 1 141 ? 41.328 12.024 -4.389 0.50 16.03 141 CYS B C 1
ATOM 2300 O O A CYS B 1 141 ? 40.422 12.532 -4.968 0.50 15.65 141 CYS B O 1
ATOM 2301 O O B CYS B 1 141 ? 40.228 12.340 -4.858 0.50 16.40 141 CYS B O 1
ATOM 2306 N N . LEU B 1 142 ? 41.640 12.174 -3.096 1.00 15.03 142 LEU B N 1
ATOM 2307 C CA . LEU B 1 142 ? 40.674 12.783 -2.160 1.00 14.58 142 LEU B CA 1
ATOM 2308 C C . LEU B 1 142 ? 40.895 14.280 -1.873 1.00 14.72 142 LEU B C 1
ATOM 2309 O O . LEU B 1 142 ? 40.038 14.928 -1.224 1.00 13.86 142 LEU B O 1
ATOM 2314 N N A LYS B 1 143 ? 42.003 14.826 -2.365 0.50 14.50 143 LYS B N 1
ATOM 2315 N N B LYS B 1 143 ? 42.001 14.832 -2.357 0.50 14.51 143 LYS B N 1
ATOM 2316 C CA A LYS B 1 143 ? 42.451 16.163 -1.942 0.50 15.29 143 LYS B CA 1
ATOM 2317 C CA B LYS B 1 143 ? 42.430 16.162 -1.902 0.50 15.30 143 LYS B CA 1
ATOM 2318 C C A LYS B 1 143 ? 41.485 17.307 -2.252 0.50 15.39 143 LYS B C 1
ATOM 2319 C C B LYS B 1 143 ? 41.489 17.317 -2.256 0.50 15.40 143 LYS B C 1
ATOM 2320 O O A LYS B 1 143 ? 41.481 18.306 -1.543 0.50 16.09 143 LYS B O 1
ATOM 2321 O O B LYS B 1 143 ? 41.509 18.339 -1.581 0.50 16.12 143 LYS B O 1
ATOM 2332 N N . ASN B 1 144 ? 40.663 17.156 -3.288 1.00 15.45 144 ASN B N 1
ATOM 2333 C CA . ASN B 1 144 ? 39.705 18.217 -3.680 1.00 15.38 144 ASN B CA 1
ATOM 2334 C C . ASN B 1 144 ? 38.332 18.106 -3.008 1.00 14.85 144 ASN B C 1
ATOM 2335 O O . ASN B 1 144 ? 37.383 18.817 -3.376 1.00 14.25 144 ASN B O 1
ATOM 2340 N N . PHE B 1 145 ? 38.225 17.242 -1.999 1.00 13.71 145 PHE B N 1
ATOM 2341 C CA . PHE B 1 145 ? 36.936 16.985 -1.382 1.00 13.83 145 PHE B CA 1
ATOM 2342 C C . PHE B 1 145 ? 36.261 18.271 -0.921 1.00 13.65 145 PHE B C 1
ATOM 2343 O O . PHE B 1 145 ? 35.066 18.462 -1.192 1.00 14.40 145 PHE B O 1
ATOM 2351 N N . GLN B 1 146 ? 37.002 19.116 -0.208 1.00 13.28 146 GLN B N 1
ATOM 2352 C CA . GLN B 1 146 ? 36.419 20.308 0.396 1.00 14.58 146 GLN B CA 1
ATOM 2353 C C . GLN B 1 146 ? 36.008 21.281 -0.686 1.00 14.88 146 GLN B C 1
ATOM 2354 O O . GLN B 1 146 ? 34.904 21.834 -0.635 1.00 14.37 146 GLN B O 1
ATOM 2360 N N . GLU B 1 147 ? 36.891 21.504 -1.660 1.00 15.14 147 GLU B N 1
ATOM 2361 C CA . GLU B 1 147 ? 36.495 22.363 -2.800 1.00 16.46 147 GLU B CA 1
ATOM 2362 C C . GLU B 1 147 ? 35.261 21.853 -3.540 1.00 15.45 147 GLU B C 1
ATOM 2363 O O . GLU B 1 147 ? 34.333 22.645 -3.842 1.00 15.34 147 GLU B O 1
ATOM 2369 N N . ASP B 1 148 ? 35.202 20.547 -3.802 1.00 13.49 148 ASP B N 1
ATOM 2370 C CA . ASP B 1 148 ? 34.011 20.021 -4.463 1.00 13.41 148 ASP B CA 1
ATOM 23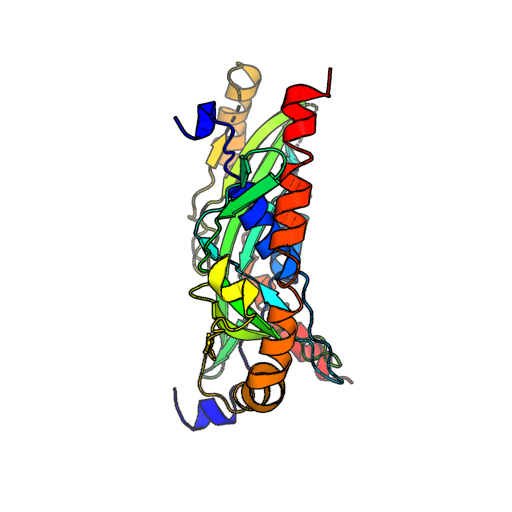71 C C . ASP B 1 148 ? 32.755 20.078 -3.608 1.00 12.59 148 ASP B C 1
ATOM 2372 O O . ASP B 1 148 ? 31.643 20.318 -4.132 1.00 12.57 148 ASP B O 1
ATOM 2377 N N . LEU B 1 149 ? 32.917 19.876 -2.301 1.00 11.32 149 LEU B N 1
ATOM 2378 C CA . LEU B 1 149 ? 31.805 20.047 -1.366 1.00 11.23 149 LEU B CA 1
ATOM 2379 C C . LEU B 1 149 ? 31.241 21.480 -1.453 1.00 11.88 149 LEU B C 1
ATOM 2380 O O . LEU B 1 149 ? 30.011 21.687 -1.483 1.00 11.58 149 LEU B O 1
ATOM 2385 N N . LEU B 1 150 ? 32.139 22.448 -1.487 1.00 11.95 150 LEU B N 1
ATOM 2386 C CA . LEU B 1 150 ? 31.720 23.871 -1.583 1.00 12.16 150 LEU B CA 1
ATOM 2387 C C . LEU B 1 150 ? 31.035 24.196 -2.892 1.00 12.64 150 LEU B C 1
ATOM 2388 O O . LEU B 1 150 ? 30.093 24.976 -2.899 1.00 12.43 150 LEU B O 1
ATOM 2393 N N . LYS B 1 151 ? 31.490 23.608 -3.998 1.00 12.91 151 LYS B N 1
ATOM 2394 C CA . LYS B 1 151 ? 30.794 23.795 -5.281 1.00 13.83 151 LYS B CA 1
ATOM 2395 C C . LYS B 1 151 ? 29.421 23.148 -5.236 1.00 13.73 151 LYS B C 1
ATOM 2396 O O . LYS B 1 151 ? 28.476 23.703 -5.759 1.00 14.03 151 LYS B O 1
ATOM 2402 N N . HIS B 1 152 ? 29.315 21.958 -4.627 1.00 12.76 152 HIS B N 1
ATOM 2403 C CA . HIS B 1 152 ? 28.022 21.303 -4.480 1.00 12.73 152 HIS B CA 1
ATOM 2404 C C . HIS B 1 152 ? 27.069 22.215 -3.689 1.00 12.70 152 HIS B C 1
ATOM 2405 O O . HIS B 1 152 ? 25.897 22.383 -4.057 1.00 13.01 152 HIS B O 1
ATOM 2412 N N . ASP B 1 153 ? 27.597 22.792 -2.608 1.00 12.48 153 ASP B N 1
ATOM 2413 C CA . ASP B 1 153 ? 26.832 23.710 -1.757 1.00 13.05 153 ASP B CA 1
ATOM 2414 C C . ASP B 1 153 ? 26.277 24.902 -2.526 1.00 13.29 153 ASP B C 1
ATOM 2415 O O . ASP B 1 153 ? 25.112 25.277 -2.326 1.00 12.51 153 ASP B O 1
ATOM 2420 N N . LYS B 1 154 ? 27.131 25.536 -3.326 1.00 14.08 154 LYS B N 1
ATOM 2421 C CA . LYS B 1 154 ? 26.677 26.610 -4.249 1.00 15.21 154 LYS B CA 1
ATOM 2422 C C . LYS B 1 154 ? 25.488 26.181 -5.117 1.00 15.39 154 LYS B C 1
ATOM 2423 O O . LYS B 1 154 ? 24.533 26.951 -5.264 1.00 15.56 154 LYS B O 1
ATOM 2429 N N A ASN B 1 155 ? 25.504 24.973 -5.677 0.50 15.15 155 ASN B N 1
ATOM 2430 N N B ASN B 1 155 ? 25.555 24.960 -5.658 0.50 15.96 155 ASN B N 1
ATOM 2431 C CA A ASN B 1 155 ? 24.346 24.571 -6.484 0.50 14.79 155 ASN B CA 1
ATOM 2432 C CA B ASN B 1 155 ? 24.466 24.376 -6.454 0.50 16.28 155 ASN B CA 1
ATOM 2433 C C A ASN B 1 155 ? 23.085 24.326 -5.653 0.50 14.94 155 ASN B C 1
ATOM 2434 C C B ASN B 1 155 ? 23.149 24.287 -5.668 0.50 15.85 155 ASN B C 1
ATOM 2435 O O A ASN B 1 155 ? 21.974 24.458 -6.171 0.50 14.76 155 ASN B O 1
ATOM 2436 O O B ASN B 1 155 ? 22.072 24.493 -6.231 0.50 15.67 155 ASN B O 1
ATOM 2445 N N . GLU B 1 156 ? 23.245 23.994 -4.371 1.00 14.88 156 GLU B N 1
ATOM 2446 C CA . GLU B 1 156 ? 22.065 23.841 -3.501 1.00 15.10 156 GLU B CA 1
ATOM 2447 C C . GLU B 1 156 ? 21.462 25.222 -3.291 1.00 15.19 156 GLU B C 1
ATOM 2448 O O . GLU B 1 156 ? 20.241 25.385 -3.282 1.00 15.60 156 GLU B O 1
ATOM 2454 N N . SER B 1 157 ? 22.333 26.210 -3.143 1.00 14.70 157 SER B N 1
ATOM 2455 C CA . SER B 1 157 ? 21.882 27.604 -3.070 1.00 14.64 157 SER B CA 1
ATOM 2456 C C . SER B 1 157 ? 21.091 27.999 -4.320 1.00 14.84 157 SER B C 1
ATOM 2457 O O . SER B 1 157 ? 20.008 28.595 -4.216 1.00 15.31 157 SER B O 1
ATOM 2460 N N . ASN B 1 158 ? 21.606 27.642 -5.493 1.00 15.37 158 ASN B N 1
ATOM 2461 C CA . ASN B 1 158 ? 20.874 27.847 -6.746 1.00 16.43 158 ASN B CA 1
ATOM 2462 C C . ASN B 1 158 ? 19.514 27.168 -6.781 1.00 16.22 158 ASN B C 1
ATOM 2463 O O . ASN B 1 158 ? 18.523 27.763 -7.197 1.00 16.05 158 ASN B O 1
ATOM 2468 N N . LYS B 1 159 ? 19.488 25.910 -6.358 1.00 16.59 159 LYS B N 1
ATOM 2469 C CA . LYS B 1 159 ? 18.265 25.112 -6.346 1.00 16.74 159 LYS B CA 1
ATOM 2470 C C . LYS B 1 159 ? 17.181 25.776 -5.516 1.00 16.64 159 LYS B C 1
ATOM 2471 O O . LYS B 1 159 ? 16.005 25.731 -5.911 1.00 16.78 159 LYS B O 1
ATOM 2477 N N . GLU B 1 160 ? 17.573 26.341 -4.361 1.00 14.68 160 GLU B N 1
ATOM 2478 C CA . GLU B 1 160 ? 16.596 26.901 -3.403 1.00 14.64 160 GLU B CA 1
ATOM 2479 C C . GLU B 1 160 ? 16.145 28.312 -3.759 1.00 14.80 160 GLU B C 1
ATOM 2480 O O . GLU B 1 160 ? 15.013 28.700 -3.439 1.00 15.01 160 GLU B O 1
ATOM 2486 N N . LEU B 1 161 ? 16.998 29.052 -4.462 1.00 14.67 161 LEU B N 1
ATOM 2487 C CA . LEU B 1 161 ? 16.793 30.485 -4.605 1.00 15.22 161 LEU B CA 1
ATOM 2488 C C . LEU B 1 161 ? 16.825 31.039 -6.044 1.00 17.05 161 LEU B C 1
ATOM 2489 O O . LEU B 1 161 ? 16.456 32.203 -6.262 1.00 16.36 161 LEU B O 1
ATOM 2494 N N . LYS B 1 162 ? 17.251 30.219 -7.012 1.00 18.06 162 LYS B N 1
ATOM 2495 C CA . LYS B 1 162 ? 17.424 30.690 -8.402 1.00 20.12 162 LYS B CA 1
ATOM 2496 C C . LYS B 1 162 ? 16.644 29.926 -9.487 1.00 21.89 162 LYS B C 1
ATOM 2497 O O . LYS B 1 162 ? 16.233 30.503 -10.509 1.00 24.02 162 LYS B O 1
ATOM 2499 N N . ILE B 1 163 ? 16.404 28.644 -9.269 1.00 23.36 163 ILE B N 1
ATOM 2500 C CA . ILE B 1 163 ? 15.678 27.831 -10.241 1.00 24.97 163 ILE B CA 1
ATOM 2501 C C . ILE B 1 163 ? 14.169 28.049 -10.100 1.00 26.87 163 ILE B C 1
ATOM 2502 O O . ILE B 1 163 ? 13.620 27.875 -9.008 1.00 27.32 163 ILE B O 1
ATOM 2507 N N . LYS B 1 164 ? 13.503 28.423 -11.200 1.00 28.88 164 LYS B N 1
ATOM 2508 C CA . LYS B 1 164 ? 12.036 28.522 -11.200 1.00 30.49 164 LYS B CA 1
ATOM 2509 C C . LYS B 1 164 ? 11.364 27.295 -11.818 1.00 31.20 164 LYS B C 1
ATOM 2510 O O . LYS B 1 164 ? 11.766 26.827 -12.889 1.00 32.16 164 LYS B O 1
#

Secondary structure (DSSP, 8-state):
--HHHHHH----EE-HHHHHHHHHHHHHT-EE--EEEEEEEEEEEEEEEEETTEEEEEEEEEEEEEEEE--EEEEEEEEEEETTHHHHT----EE---SHHHHHHIIIIIIIIIHHHHHHHHTTHHHHHHHHHHHHHHTTTT-/-TTTTT-EE-HHHHHHHHHHHHHT--EE-SSEEEEEEEEEEEEEEEEEEETTEEEEEEEEEEEEEEEEEETTTTEEEEEEEEEEEEEEHHHHHTT----EEEESS--HHHHHHIIIIIIIIIHHHHHHHHTTHHHHHHHHHHHHHHHHHT--

CATH classification: 3.15.10.20